Protein AF-A0A7J2S5U0-F1 (afdb_monomer_lite)

Secondary structure (DSSP, 8-state):
---HHHHHHHHGGG--TT-TTTEEEEE--SS----TTS-EEEEEESSSEEEEEEEEETTTTEEEEEEE-GGGSB----SHHHHHHHHHHHHHHT--SPPBGGGTSSHHHHHHHHHHHHTSTT----HHHHHHHT-S-HHHHHHHHTTT-HHHHHHHHHHHHHHHHHHHHHHHHHT-TT-EEEESHHHHH-HHHHTSHHHHHHHH--TTTHHHHTTS-EEEE--TTHHHHHHHHHHHHHHHHHHHTT-

Foldseek 3Di:
DDDLVQLLQLLLQVADPPDVLFKDWLAAFPDPPPCLFFKAKEWEEELFIFIWIWGQDPVVRGTGTDGDPQQQDAQDDDDPLVVQLQVQLCVVPVPPDGDGLRCLRYQVNLVSQLVSLCPDPPDDDDPLNVVLVPDPRSSVSLLVCCVPDPSSVVSLLVSLLSVLLSQLVVCVVNVNLSAYEYEYDVCLSCVVSCSDPSSLCSNLPDDVCSVSSSRHIYIYGNHPCSSVSSVVVVVVVVVVCVVPVVD

pLDDT: mean 90.39, std 9.61, range [39.5, 97.75]

Structure (mmCIF, N/CA/C/O backbone):
data_AF-A0A7J2S5U0-F1
#
_entry.id   AF-A0A7J2S5U0-F1
#
loop_
_atom_site.group_PDB
_atom_site.id
_atom_site.type_symbol
_atom_site.label_atom_id
_atom_site.label_alt_id
_atom_site.label_comp_id
_atom_site.label_asym_id
_atom_site.label_entity_id
_atom_site.label_seq_id
_atom_site.pdbx_PDB_ins_code
_atom_site.Cartn_x
_atom_site.Cartn_y
_atom_site.Cartn_z
_atom_site.occupancy
_atom_site.B_iso_or_equiv
_atom_site.auth_seq_id
_atom_site.auth_comp_id
_atom_site.auth_asym_id
_atom_site.auth_atom_id
_atom_site.pdbx_PDB_model_num
ATOM 1 N N . ILE A 1 1 ? -0.150 -13.914 21.412 1.00 85.12 1 ILE A N 1
ATOM 2 C CA . ILE A 1 1 ? 0.213 -13.886 19.983 1.00 85.12 1 ILE A CA 1
ATOM 3 C C . ILE A 1 1 ? -0.986 -13.334 19.236 1.00 85.12 1 ILE A C 1
ATOM 5 O O . ILE A 1 1 ? -2.094 -13.794 19.497 1.00 85.12 1 ILE A O 1
ATOM 9 N N . ILE A 1 2 ? -0.765 -12.298 18.435 1.00 90.19 2 ILE A N 1
ATOM 10 C CA . ILE A 1 2 ? -1.750 -11.676 17.545 1.00 90.19 2 ILE A CA 1
ATOM 11 C C . ILE A 1 2 ? -1.075 -11.469 16.190 1.00 90.19 2 ILE A C 1
ATOM 13 O O . ILE A 1 2 ? 0.155 -11.438 16.128 1.00 90.19 2 ILE A O 1
ATOM 17 N N . ASN A 1 3 ? -1.870 -11.329 15.135 1.00 90.69 3 ASN A N 1
ATOM 18 C CA . ASN A 1 3 ? -1.367 -10.946 13.821 1.00 90.69 3 ASN A CA 1
ATOM 19 C C . ASN A 1 3 ? -0.777 -9.514 13.863 1.00 90.69 3 ASN A C 1
ATOM 21 O O . ASN A 1 3 ? -1.218 -8.666 14.643 1.00 90.69 3 ASN A O 1
ATOM 25 N N . ASP A 1 4 ? 0.228 -9.243 13.035 1.00 90.06 4 ASP A N 1
ATOM 26 C CA . ASP A 1 4 ? 0.937 -7.963 12.964 1.00 90.06 4 ASP A CA 1
ATOM 27 C C . ASP A 1 4 ? 0.031 -6.803 12.510 1.00 90.06 4 ASP A C 1
ATOM 29 O O . ASP A 1 4 ? 0.037 -5.741 13.131 1.00 90.06 4 ASP A O 1
ATOM 33 N N . PHE A 1 5 ? -0.828 -7.008 11.512 1.00 91.62 5 PHE A N 1
ATOM 34 C CA . PHE A 1 5 ? -1.822 -6.021 11.072 1.00 91.62 5 PHE A CA 1
ATOM 35 C C . PHE A 1 5 ? -2.996 -5.872 12.034 1.00 91.62 5 PHE A C 1
ATOM 37 O O . PHE A 1 5 ? -3.605 -4.801 12.113 1.00 91.62 5 PHE A O 1
ATOM 44 N N . GLN A 1 6 ? -3.285 -6.898 12.830 1.00 93.56 6 GLN A N 1
ATOM 45 C CA . GLN A 1 6 ? -4.164 -6.745 13.984 1.00 93.56 6 GLN A CA 1
ATOM 46 C C . GLN A 1 6 ? -3.522 -5.821 15.031 1.00 93.56 6 GLN A C 1
ATOM 48 O O . GLN A 1 6 ? -4.195 -4.935 15.557 1.00 93.56 6 GLN A O 1
ATOM 53 N N . ALA A 1 7 ? -2.219 -5.970 15.289 1.00 94.88 7 ALA A N 1
ATOM 54 C CA . ALA A 1 7 ? -1.480 -5.080 16.178 1.00 94.88 7 ALA A CA 1
ATOM 55 C C . ALA A 1 7 ? -1.461 -3.640 15.643 1.00 94.88 7 ALA A C 1
ATOM 57 O O . ALA A 1 7 ? -1.839 -2.721 16.363 1.00 94.88 7 ALA A O 1
ATOM 58 N N . VAL A 1 8 ? -1.124 -3.429 14.366 1.00 95.12 8 VAL A N 1
ATOM 59 C CA . VAL A 1 8 ? -1.204 -2.098 13.734 1.00 95.12 8 VAL A CA 1
ATOM 60 C C . VAL A 1 8 ? -2.616 -1.525 13.861 1.00 95.12 8 VAL A C 1
ATOM 62 O O . VAL A 1 8 ? -2.771 -0.377 14.265 1.00 95.12 8 VAL A O 1
ATOM 65 N N . GLY A 1 9 ? -3.645 -2.330 13.585 1.00 95.69 9 GLY A N 1
ATOM 66 C CA . GLY A 1 9 ? -5.044 -1.920 13.664 1.00 95.69 9 GLY A CA 1
ATOM 67 C C . GLY A 1 9 ? -5.473 -1.429 15.046 1.00 95.69 9 GLY A C 1
ATOM 68 O O . GLY A 1 9 ? -6.125 -0.391 15.150 1.00 95.69 9 GLY A O 1
ATOM 69 N N . PHE A 1 10 ? -5.056 -2.112 16.117 1.00 97.25 10 PHE A N 1
ATOM 70 C CA . PHE A 1 10 ? -5.240 -1.599 17.478 1.00 97.25 10 PHE A CA 1
ATOM 71 C C . PHE A 1 10 ? -4.459 -0.300 17.710 1.00 97.25 10 PHE A C 1
ATOM 73 O O . PHE A 1 10 ? -4.988 0.620 18.336 1.00 97.25 10 PHE A O 1
ATOM 80 N N . GLY A 1 11 ? -3.238 -0.210 17.179 1.00 96.81 11 GLY A N 1
ATOM 81 C CA . GLY A 1 11 ? -2.359 0.952 17.289 1.00 96.81 11 GLY A CA 1
ATOM 82 C C . GLY A 1 11 ? -2.934 2.238 16.697 1.00 96.81 11 GLY A C 1
ATOM 83 O O . GLY A 1 11 ? -2.694 3.311 17.244 1.00 96.81 11 GLY A O 1
ATOM 84 N N . ILE A 1 12 ? -3.762 2.138 15.648 1.00 95.81 12 ILE A N 1
ATOM 85 C CA . ILE A 1 12 ? -4.432 3.290 15.014 1.00 95.81 12 ILE A CA 1
ATOM 86 C C . ILE A 1 12 ? -5.256 4.119 16.015 1.00 95.81 12 ILE A C 1
ATOM 88 O O . ILE A 1 12 ? -5.436 5.316 15.810 1.00 95.81 12 ILE A O 1
ATOM 92 N N . ASN A 1 13 ? -5.732 3.525 17.116 1.00 95.38 13 ASN A N 1
ATOM 93 C CA . ASN A 1 13 ? -6.457 4.258 18.162 1.00 95.38 13 ASN A CA 1
ATOM 94 C C . ASN A 1 13 ? -5.611 5.325 18.878 1.00 95.38 13 ASN A C 1
ATOM 96 O O . ASN A 1 13 ? -6.187 6.217 19.494 1.00 95.38 13 ASN A O 1
ATOM 100 N N . PHE A 1 14 ? -4.282 5.228 18.818 1.00 95.88 14 PHE A N 1
ATOM 101 C CA . PHE A 1 14 ? -3.354 6.109 19.534 1.00 95.88 14 PHE A CA 1
ATOM 102 C C . PHE A 1 14 ? -2.689 7.159 18.643 1.00 95.88 14 PHE A C 1
ATOM 104 O O . PHE A 1 14 ? -1.899 7.952 19.141 1.00 95.88 14 PHE A O 1
ATOM 111 N N . LEU A 1 15 ? -2.977 7.154 17.340 1.00 95.00 15 LEU A N 1
ATOM 112 C CA . LEU A 1 15 ? -2.384 8.098 16.399 1.00 95.00 15 LEU A CA 1
ATOM 113 C C . LEU A 1 15 ? -3.133 9.432 16.433 1.00 95.00 15 LEU A C 1
ATOM 115 O O . LEU A 1 15 ? -4.358 9.459 16.274 1.00 95.00 15 LEU A O 1
ATOM 119 N N . ASP A 1 16 ? -2.401 10.538 16.564 1.00 93.50 16 ASP A N 1
ATOM 120 C CA . ASP A 1 16 ? -2.956 11.863 16.306 1.00 93.50 16 ASP A CA 1
ATOM 121 C C . ASP A 1 16 ? -2.936 12.144 14.800 1.00 93.50 16 ASP A C 1
ATOM 123 O O . ASP A 1 16 ? -1.884 12.250 14.172 1.00 93.50 16 ASP A O 1
ATOM 127 N N . LEU A 1 17 ? -4.123 12.291 14.204 1.00 91.12 17 LEU A N 1
ATOM 128 C CA . LEU A 1 17 ? -4.258 12.516 12.765 1.00 91.12 17 LEU A CA 1
ATOM 129 C C . LEU A 1 17 ? -3.731 13.883 12.295 1.00 91.12 17 LEU A C 1
ATOM 131 O O . LEU A 1 17 ? -3.613 14.097 11.089 1.00 91.12 17 LEU A O 1
ATOM 135 N N . ASN A 1 18 ? -3.424 14.794 13.223 1.00 90.31 18 ASN A N 1
ATOM 136 C CA . ASN A 1 18 ? -2.812 16.092 12.937 1.00 90.31 18 ASN A CA 1
ATOM 137 C C . ASN A 1 18 ? -1.292 16.094 13.160 1.00 90.31 18 ASN A C 1
ATOM 139 O O . ASN A 1 18 ? -0.634 17.093 12.866 1.00 90.31 18 ASN A O 1
ATOM 143 N N . ASN A 1 19 ? -0.727 15.001 13.678 1.00 93.69 19 ASN A N 1
ATOM 144 C CA . ASN A 1 19 ? 0.692 14.894 13.978 1.00 93.69 19 ASN A CA 1
ATOM 145 C C . ASN A 1 19 ? 1.431 14.170 12.836 1.00 93.69 19 ASN A C 1
ATOM 147 O O . ASN A 1 19 ? 1.209 12.976 12.631 1.00 93.69 19 ASN A O 1
ATOM 151 N N . PRO A 1 20 ? 2.371 14.825 12.126 1.00 91.38 20 PRO A N 1
ATOM 152 C CA . PRO A 1 20 ? 3.123 14.205 11.031 1.00 91.38 20 PRO A CA 1
ATOM 153 C C . PRO A 1 20 ? 4.028 13.043 11.471 1.00 91.38 20 PRO A C 1
ATOM 155 O O . PRO A 1 20 ? 4.427 12.219 10.640 1.00 91.38 20 PRO A O 1
ATOM 158 N N . ASN A 1 21 ? 4.350 12.953 12.767 1.00 92.81 21 ASN A N 1
ATOM 159 C CA . ASN A 1 21 ? 5.067 11.810 13.338 1.00 92.81 21 ASN A CA 1
ATOM 160 C C . ASN A 1 21 ? 4.167 10.582 13.535 1.00 92.81 21 ASN A C 1
ATOM 162 O O . ASN A 1 21 ? 4.687 9.478 13.690 1.00 92.81 21 ASN A O 1
ATOM 166 N N . ASP A 1 22 ? 2.846 10.773 13.497 1.00 93.62 22 ASP A N 1
ATOM 167 C CA . ASP A 1 22 ? 1.857 9.704 13.556 1.00 93.62 22 ASP A CA 1
ATOM 168 C C . ASP A 1 22 ? 1.308 9.339 12.183 1.00 93.62 22 ASP A C 1
ATOM 170 O O . ASP A 1 22 ? 1.310 8.156 11.815 1.00 93.62 22 ASP A O 1
ATOM 174 N N . VAL A 1 23 ? 0.875 10.340 11.408 1.00 93.25 23 VAL A N 1
ATOM 175 C CA . VAL A 1 23 ? 0.363 10.140 10.051 1.00 93.25 23 VAL A CA 1
ATOM 176 C C . VAL A 1 23 ? 0.699 11.285 9.097 1.00 93.25 23 VAL A C 1
ATOM 178 O O . VAL A 1 23 ? 0.784 12.445 9.483 1.00 93.25 23 VAL A O 1
ATOM 181 N N . ILE A 1 24 ? 0.781 10.975 7.806 1.00 92.38 24 ILE A N 1
ATOM 182 C CA . ILE A 1 24 ? 0.736 11.961 6.719 1.00 92.38 24 ILE A CA 1
ATOM 183 C C . ILE A 1 24 ? -0.588 11.803 5.980 1.00 92.38 24 ILE A C 1
ATOM 185 O O . ILE A 1 24 ? -0.924 10.709 5.531 1.00 92.38 24 ILE A O 1
ATOM 189 N N . VAL A 1 25 ? -1.329 12.897 5.824 1.00 91.81 25 VAL A N 1
ATOM 190 C CA . VAL A 1 25 ? -2.560 12.920 5.026 1.00 91.81 25 VAL A CA 1
ATOM 191 C C . VAL A 1 25 ? -2.187 13.071 3.554 1.00 91.81 25 VAL A C 1
ATOM 193 O O . VAL A 1 25 ? -1.599 14.080 3.177 1.00 91.81 25 VAL A O 1
ATOM 196 N N . ILE A 1 26 ? -2.534 12.084 2.727 1.00 89.88 26 ILE A N 1
ATOM 197 C CA . ILE A 1 26 ? -2.273 12.121 1.274 1.00 89.88 26 ILE A CA 1
ATOM 198 C C . ILE A 1 26 ? -3.531 12.367 0.447 1.00 89.88 26 ILE A C 1
ATOM 200 O O . ILE A 1 26 ? -3.455 12.808 -0.693 1.00 89.88 26 ILE A O 1
ATOM 204 N N . HIS A 1 27 ? -4.697 12.124 1.038 1.00 86.94 27 HIS A N 1
ATOM 205 C CA . HIS A 1 27 ? -5.982 12.456 0.451 1.00 86.94 27 HIS A CA 1
ATOM 206 C C . HIS A 1 27 ? -6.906 12.942 1.562 1.00 86.94 27 HIS A C 1
ATOM 208 O O . HIS A 1 27 ? -7.206 12.194 2.497 1.00 86.94 27 HIS A O 1
ATOM 214 N N . SER A 1 28 ? -7.328 14.203 1.496 1.00 81.50 28 SER A N 1
ATOM 215 C CA . SER A 1 28 ? -8.270 14.779 2.449 1.00 81.50 28 SER A CA 1
ATOM 216 C C . SER A 1 28 ? -9.690 14.690 1.895 1.00 81.50 28 SER A C 1
ATOM 218 O O . SER A 1 28 ? -9.966 15.018 0.745 1.00 81.50 28 SER A O 1
ATOM 220 N N . SER A 1 29 ? -10.635 14.262 2.731 1.00 69.69 29 SER A N 1
ATOM 221 C CA . SER A 1 29 ? -12.045 14.423 2.389 1.00 69.69 29 SER A CA 1
ATOM 222 C C . SER A 1 29 ? -12.413 15.902 2.506 1.00 69.69 29 SER A C 1
ATOM 224 O O . SER A 1 29 ? -12.407 16.450 3.608 1.00 69.69 29 SER A O 1
ATOM 226 N N . ASN A 1 30 ? -12.832 16.525 1.401 1.00 56.12 30 ASN A N 1
ATOM 227 C CA . ASN A 1 30 ? -13.381 17.894 1.384 1.00 56.12 30 ASN A CA 1
ATOM 228 C C . ASN A 1 30 ? -14.634 18.065 2.262 1.00 56.12 30 ASN A C 1
ATOM 230 O O . ASN A 1 30 ? -15.083 19.180 2.518 1.00 56.12 30 ASN A O 1
ATOM 234 N N . LYS A 1 31 ? -15.226 16.961 2.730 1.00 53.66 31 LYS A N 1
ATOM 235 C CA . LYS A 1 31 ? -16.285 16.970 3.734 1.00 53.66 31 LYS A CA 1
ATOM 236 C C . LYS A 1 31 ? -15.686 16.468 5.037 1.00 53.66 31 LYS A C 1
ATOM 238 O O . LYS A 1 31 ? -15.358 15.285 5.144 1.00 53.66 31 LYS A O 1
ATOM 243 N N . THR A 1 32 ? -15.584 17.352 6.026 1.00 44.47 32 THR A N 1
ATOM 244 C CA . THR A 1 32 ? -15.348 17.020 7.435 1.00 44.47 32 THR A CA 1
ATOM 245 C C . THR A 1 32 ? -16.450 16.073 7.903 1.00 44.47 32 THR A C 1
ATOM 247 O O . THR A 1 32 ? -17.475 16.467 8.459 1.00 44.47 32 THR A O 1
ATOM 250 N N . SER A 1 33 ? -16.272 14.782 7.635 1.00 47.00 33 SER A N 1
ATOM 251 C CA . SER A 1 33 ? -17.084 13.732 8.218 1.00 47.00 33 SER A CA 1
ATOM 252 C C . SER A 1 33 ? -16.784 13.742 9.713 1.00 47.00 33 SER A C 1
ATOM 254 O O . SER A 1 33 ? -15.886 13.054 10.185 1.00 47.00 33 SER A O 1
ATOM 256 N N . LYS A 1 34 ? -17.585 14.493 10.474 1.00 50.88 34 LYS A N 1
ATOM 257 C CA . LYS A 1 34 ? -17.651 14.470 11.947 1.00 50.88 34 LYS A CA 1
ATOM 258 C C . LYS A 1 34 ? -17.999 13.080 12.520 1.00 50.88 34 LYS A C 1
ATOM 260 O O . LYS A 1 34 ? -18.226 12.941 13.717 1.00 50.88 34 LYS A O 1
ATOM 265 N N . LYS A 1 35 ? -18.105 12.040 11.685 1.00 56.59 35 LYS A N 1
ATOM 266 C CA . LYS A 1 35 ? -18.449 10.678 12.091 1.00 56.59 35 LYS A CA 1
ATOM 267 C C . LYS A 1 35 ? -17.174 9.888 12.385 1.00 56.59 35 LYS A C 1
ATOM 269 O O . LYS A 1 35 ? -16.723 9.096 11.562 1.00 56.59 35 LYS A O 1
ATOM 274 N N . ASN A 1 36 ? -16.652 10.057 13.598 1.00 65.94 36 ASN A N 1
ATOM 275 C CA . ASN A 1 36 ? -15.477 9.352 14.140 1.00 65.94 36 ASN A CA 1
ATOM 276 C C . ASN A 1 36 ? -15.654 7.825 14.298 1.00 65.94 36 ASN A C 1
ATOM 278 O O . ASN A 1 36 ? -14.785 7.171 14.862 1.00 65.94 36 ASN A O 1
ATOM 282 N N . TYR A 1 37 ? -16.769 7.257 13.830 1.00 85.88 37 TYR A N 1
ATOM 283 C CA . TYR A 1 37 ? -17.211 5.889 14.128 1.00 85.88 37 TYR A CA 1
ATOM 284 C C . TYR A 1 37 ? -17.410 5.019 12.881 1.00 85.88 37 TYR A C 1
ATOM 286 O O . TYR A 1 37 ? -17.967 3.929 12.976 1.00 85.88 37 TYR A O 1
ATOM 294 N N . GLN A 1 38 ? -17.031 5.514 11.701 1.00 91.75 38 GLN A N 1
ATOM 295 C CA . GLN A 1 38 ? -17.167 4.756 10.457 1.00 91.75 38 GLN A CA 1
ATOM 296 C C . GLN A 1 38 ? -16.012 3.770 10.277 1.00 91.75 38 GLN A C 1
ATOM 298 O O . GLN A 1 38 ? -14.910 4.033 10.758 1.00 91.75 38 GLN A O 1
ATOM 303 N N . THR A 1 39 ? -16.268 2.666 9.568 1.00 95.44 39 THR A N 1
ATOM 304 C CA . THR A 1 39 ? -15.271 1.633 9.261 1.00 95.44 39 THR A CA 1
ATOM 305 C C . THR A 1 39 ? -14.004 2.253 8.688 1.00 95.44 39 THR A C 1
ATOM 307 O O . THR A 1 39 ? -14.070 3.150 7.842 1.00 95.44 39 THR A O 1
ATOM 310 N N . ARG A 1 40 ? -12.852 1.769 9.148 1.00 96.31 40 ARG A N 1
ATOM 311 C CA . ARG A 1 40 ? -11.545 2.115 8.582 1.00 96.31 40 ARG A CA 1
ATOM 312 C C . ARG A 1 40 ? -10.897 0.860 8.024 1.00 96.31 40 ARG A C 1
ATOM 314 O O . ARG A 1 40 ? -11.182 -0.242 8.483 1.00 96.31 40 ARG A O 1
ATOM 321 N N . ALA A 1 41 ? -10.003 1.040 7.070 1.00 96.38 41 ALA A N 1
ATOM 322 C CA . ALA A 1 41 ? -9.185 -0.032 6.529 1.00 96.38 41 ALA A CA 1
ATOM 323 C C . ALA A 1 41 ? -7.719 0.253 6.839 1.00 96.38 41 ALA A C 1
ATOM 325 O O . ALA A 1 41 ? -7.277 1.393 6.728 1.00 96.38 41 ALA A O 1
ATOM 326 N N . VAL A 1 42 ? -6.967 -0.780 7.196 1.00 96.19 42 VAL A N 1
ATOM 327 C CA . VAL A 1 42 ? -5.507 -0.752 7.251 1.00 96.19 42 VAL A CA 1
ATOM 328 C C . VAL A 1 42 ? -4.992 -1.651 6.139 1.00 96.19 42 VAL A C 1
ATOM 330 O O . VAL A 1 42 ? -5.406 -2.803 6.049 1.00 96.19 42 VAL A O 1
ATOM 333 N N . VAL A 1 43 ? -4.099 -1.134 5.304 1.00 94.62 43 VAL A N 1
ATOM 334 C CA . VAL A 1 43 ? -3.386 -1.882 4.262 1.00 94.62 43 VAL A CA 1
ATOM 335 C C . VAL A 1 43 ? -1.903 -1.573 4.385 1.00 94.62 43 VAL A C 1
ATOM 337 O O . VAL A 1 43 ? -1.542 -0.459 4.751 1.00 94.62 43 VAL A O 1
ATOM 340 N N . GLY A 1 44 ? -1.018 -2.525 4.118 1.00 91.31 44 GLY A N 1
ATOM 341 C CA . GLY A 1 44 ? 0.401 -2.218 4.201 1.00 91.31 44 GLY A CA 1
ATOM 342 C C . GLY A 1 44 ? 1.306 -3.252 3.569 1.00 91.31 44 GLY A C 1
ATOM 343 O O . GLY A 1 44 ? 1.108 -4.450 3.740 1.00 91.31 44 GLY A O 1
ATOM 344 N N . ALA A 1 45 ? 2.319 -2.760 2.860 1.00 85.69 45 ALA A N 1
ATOM 345 C CA . ALA A 1 45 ? 3.308 -3.577 2.176 1.00 85.69 45 ALA A CA 1
ATOM 346 C C . ALA A 1 45 ? 4.635 -3.567 2.947 1.00 85.69 45 ALA A C 1
ATOM 348 O O . ALA A 1 45 ? 5.142 -2.511 3.352 1.00 85.69 45 ALA A O 1
ATOM 349 N N . GLY A 1 46 ? 5.201 -4.753 3.126 1.00 78.69 46 GLY A N 1
ATOM 350 C CA . GLY A 1 46 ? 6.487 -5.003 3.761 1.00 78.69 46 GLY A CA 1
ATOM 351 C C . GLY A 1 46 ? 7.148 -6.223 3.127 1.00 78.69 46 GLY A C 1
ATOM 352 O O . GLY A 1 46 ? 7.366 -6.249 1.918 1.00 78.69 46 GLY A O 1
ATOM 353 N N . THR A 1 47 ? 7.464 -7.229 3.942 1.00 73.31 47 THR A N 1
ATOM 354 C CA . THR A 1 47 ? 7.846 -8.562 3.447 1.00 73.31 47 THR A CA 1
ATOM 355 C C . THR A 1 47 ? 6.678 -9.253 2.745 1.00 73.31 47 THR A C 1
ATOM 357 O O . THR A 1 47 ? 6.890 -9.892 1.721 1.00 73.31 47 THR A O 1
ATOM 360 N N . GLY A 1 48 ? 5.462 -9.054 3.260 1.00 81.25 48 GLY A N 1
ATOM 361 C CA . GLY A 1 48 ? 4.202 -9.417 2.618 1.00 81.25 48 GLY A CA 1
ATOM 362 C C . GLY A 1 48 ? 3.233 -8.237 2.538 1.00 81.25 48 GLY A C 1
ATOM 363 O O . GLY A 1 48 ? 3.606 -7.0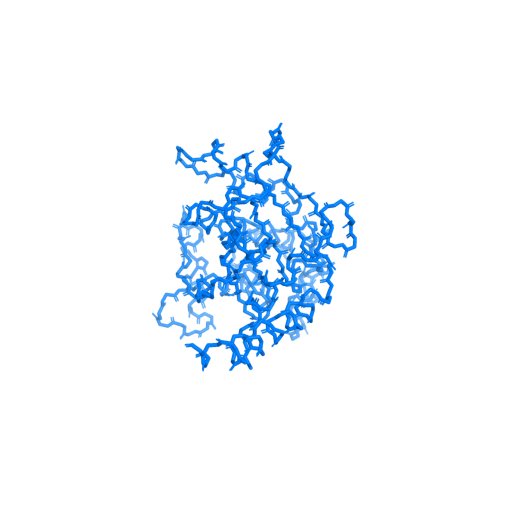90 2.819 1.00 81.25 48 GLY A O 1
ATOM 364 N N . LEU A 1 49 ? 1.984 -8.513 2.169 1.00 88.12 49 LEU A N 1
ATOM 365 C CA . LEU A 1 49 ? 0.904 -7.526 2.153 1.00 88.12 49 LEU A CA 1
ATOM 366 C C . LEU A 1 49 ? -0.122 -7.855 3.237 1.00 88.12 49 LEU A C 1
ATOM 368 O O . LEU A 1 49 ? -0.785 -8.882 3.170 1.00 88.12 49 LEU A O 1
ATOM 372 N N . GLY A 1 50 ? -0.304 -6.966 4.207 1.00 91.12 50 GLY A N 1
ATOM 373 C CA . GLY A 1 50 ? -1.312 -7.152 5.247 1.00 91.12 50 GLY A CA 1
ATOM 374 C C . GLY A 1 50 ? -2.519 -6.240 5.085 1.00 91.12 50 GLY A C 1
ATOM 375 O O . GLY A 1 50 ? -2.426 -5.130 4.546 1.00 91.12 50 GLY A O 1
ATOM 376 N N . LYS A 1 51 ? -3.670 -6.727 5.559 1.00 93.88 51 LYS A N 1
ATOM 377 C CA . LYS A 1 51 ? -4.945 -6.005 5.565 1.00 93.88 51 LYS A CA 1
ATOM 378 C C . LYS A 1 51 ? -5.692 -6.230 6.879 1.00 93.88 51 LYS A C 1
ATOM 380 O O . LYS A 1 51 ? -5.708 -7.334 7.418 1.00 93.88 51 LYS A O 1
ATOM 385 N N . SER A 1 52 ? -6.339 -5.190 7.392 1.00 95.25 52 SER A N 1
ATOM 386 C CA . SER A 1 52 ? -7.177 -5.266 8.594 1.00 95.25 52 SER A CA 1
ATOM 387 C C . SER A 1 52 ? -8.340 -4.286 8.496 1.00 95.25 52 SER A C 1
ATOM 389 O O . SER A 1 52 ? -8.177 -3.160 8.023 1.00 95.25 52 SER A O 1
ATOM 391 N N . ILE A 1 53 ? -9.523 -4.715 8.932 1.00 96.69 53 ILE A N 1
ATOM 392 C CA . ILE A 1 53 ? -10.729 -3.879 8.958 1.00 96.69 53 ILE A CA 1
ATOM 393 C C . ILE A 1 53 ? -10.906 -3.376 10.381 1.00 96.69 53 ILE A C 1
ATOM 395 O O . ILE A 1 53 ? -10.877 -4.164 11.317 1.00 96.69 53 ILE A O 1
ATOM 399 N N . LEU A 1 54 ? -11.126 -2.082 10.571 1.00 96.50 54 LEU A N 1
ATOM 400 C CA . LEU A 1 54 ? -11.346 -1.507 11.890 1.00 96.50 54 LEU A CA 1
ATOM 401 C C . LEU A 1 54 ? -12.811 -1.123 12.055 1.00 96.50 54 LEU A C 1
ATOM 403 O O . LEU A 1 54 ? -13.313 -0.226 11.372 1.00 96.50 54 LEU A O 1
ATOM 407 N N . VAL A 1 55 ? -13.475 -1.769 13.009 1.00 96.19 55 VAL A N 1
ATOM 408 C CA . VAL A 1 55 ? -14.875 -1.505 13.349 1.00 96.19 55 VAL A CA 1
ATOM 409 C C . VAL A 1 55 ? -14.930 -0.751 14.669 1.00 96.19 55 VAL A C 1
ATOM 411 O O . VAL A 1 55 ? -14.295 -1.143 15.647 1.00 96.19 55 VAL A O 1
ATOM 414 N N . TYR A 1 56 ? -15.684 0.346 14.716 1.00 95.44 56 TYR A N 1
ATOM 415 C CA . TYR A 1 56 ? -15.811 1.125 15.943 1.00 95.44 56 TYR A CA 1
ATOM 416 C C . TYR A 1 56 ? -16.717 0.422 16.959 1.00 95.44 56 TYR A C 1
ATOM 418 O O . TYR A 1 56 ? -17.909 0.222 16.720 1.00 95.44 56 TYR A O 1
ATOM 426 N N . ASN A 1 57 ? -16.169 0.098 18.127 1.00 94.12 57 ASN A N 1
ATOM 427 C CA . ASN A 1 57 ? -16.922 -0.414 19.260 1.00 94.12 57 ASN A CA 1
ATOM 428 C C . ASN A 1 57 ? -17.354 0.753 20.162 1.00 94.12 57 ASN A C 1
ATOM 430 O O . ASN A 1 57 ? -16.527 1.393 20.811 1.00 94.12 57 ASN A O 1
ATOM 434 N N . LYS A 1 58 ? -18.666 1.009 20.234 1.00 91.88 58 LYS A N 1
ATOM 435 C CA . LYS A 1 58 ? -19.230 2.116 21.028 1.00 91.88 58 LYS A CA 1
ATOM 436 C C . LYS A 1 58 ? -19.029 1.960 22.537 1.00 91.88 58 LYS A C 1
ATOM 438 O O . LYS A 1 58 ? -18.850 2.969 23.209 1.00 91.88 58 LYS A O 1
ATOM 443 N N . ALA A 1 59 ? -19.065 0.734 23.061 1.00 90.75 59 ALA A N 1
ATOM 444 C CA . ALA A 1 59 ? -18.913 0.478 24.493 1.00 90.75 59 ALA A CA 1
ATOM 445 C C . ALA A 1 59 ? -17.470 0.732 24.944 1.00 90.75 59 ALA A C 1
ATOM 447 O O . ALA A 1 59 ? -17.234 1.417 25.934 1.00 90.75 59 ALA A O 1
ATOM 448 N N . LEU A 1 60 ? -16.508 0.242 24.160 1.00 90.69 60 LEU A N 1
ATOM 449 C CA . LEU A 1 60 ? -15.081 0.436 24.422 1.00 90.69 60 LEU A CA 1
ATOM 450 C C . LEU A 1 60 ? -14.574 1.811 23.974 1.00 90.69 60 LEU A C 1
ATOM 452 O O . LEU A 1 60 ? -13.488 2.216 24.369 1.00 90.69 60 LEU A O 1
ATOM 456 N N . LYS A 1 61 ? -15.349 2.520 23.145 1.00 92.44 61 LYS A N 1
ATOM 457 C CA . LYS A 1 61 ? -14.971 3.767 22.464 1.00 92.44 61 LYS A CA 1
ATOM 458 C C . LYS A 1 61 ? -13.683 3.648 21.639 1.00 92.44 61 LYS A C 1
ATOM 460 O O . LYS A 1 61 ? -12.973 4.634 21.454 1.00 92.44 61 LYS A O 1
ATOM 465 N N . LEU A 1 62 ? -13.415 2.456 21.114 1.00 93.94 62 LEU A N 1
ATOM 466 C CA . LEU A 1 62 ? -12.202 2.109 20.378 1.00 93.94 62 LEU A CA 1
ATOM 467 C C . LEU A 1 62 ? -12.554 1.422 19.063 1.00 93.94 62 LEU A C 1
ATOM 469 O O . LEU A 1 62 ? -13.561 0.724 18.951 1.00 93.94 62 LEU A O 1
ATOM 473 N N . PHE A 1 63 ? -11.679 1.570 18.081 1.00 95.81 63 PHE A N 1
ATOM 474 C CA . PHE A 1 63 ? -11.655 0.726 16.901 1.00 95.81 63 PHE A CA 1
ATOM 475 C C . PHE A 1 63 ? -11.074 -0.645 17.242 1.00 95.81 63 PHE A C 1
ATOM 477 O O . PHE A 1 63 ? -9.964 -0.744 17.767 1.00 95.81 63 PHE A O 1
ATOM 484 N N . ILE A 1 64 ? -11.823 -1.694 16.915 1.00 96.31 64 ILE A N 1
ATOM 485 C CA . ILE A 1 64 ? -11.415 -3.085 17.081 1.00 96.31 64 ILE A CA 1
ATOM 486 C C . ILE A 1 64 ? -11.059 -3.651 15.701 1.00 96.31 64 ILE A C 1
ATOM 488 O O . ILE A 1 64 ? -11.889 -3.579 14.789 1.00 96.31 64 ILE A O 1
ATOM 492 N N . PRO A 1 65 ? -9.842 -4.191 15.522 1.00 96.38 65 PRO A N 1
ATOM 493 C CA . PRO A 1 65 ? -9.428 -4.810 14.278 1.00 96.38 65 PRO A CA 1
ATOM 494 C C . PRO A 1 65 ? -10.072 -6.183 14.087 1.00 96.38 65 PRO A C 1
ATOM 496 O O . PRO A 1 65 ? -10.051 -7.035 14.979 1.00 96.38 65 PRO A O 1
ATOM 499 N N . VAL A 1 66 ? -10.572 -6.408 12.880 1.00 94.12 66 VAL A N 1
ATOM 500 C CA . VAL A 1 66 ? -10.939 -7.707 12.328 1.00 94.12 66 VAL A CA 1
ATOM 501 C C . VAL A 1 66 ? -9.775 -8.154 11.451 1.00 94.12 66 VAL A C 1
ATOM 503 O O . VAL A 1 66 ? -9.391 -7.453 10.511 1.00 94.12 66 VAL A O 1
ATOM 506 N N . HIS A 1 67 ? -9.187 -9.299 11.797 1.00 84.62 67 HIS A N 1
ATOM 507 C CA . HIS A 1 67 ? -8.082 -9.879 11.042 1.00 84.62 67 HIS A CA 1
ATOM 508 C C . HIS A 1 67 ? -8.552 -10.283 9.643 1.00 84.62 67 HIS A C 1
ATOM 510 O O . HIS A 1 67 ? -9.692 -10.713 9.461 1.00 84.62 67 HIS A O 1
ATOM 516 N N . SER A 1 68 ? -7.673 -10.143 8.654 1.00 86.62 68 SER A N 1
ATOM 517 C CA . SER A 1 68 ? -7.943 -10.606 7.299 1.00 86.62 68 SER A CA 1
ATOM 518 C C . SER A 1 68 ? -6.658 -11.081 6.638 1.00 86.62 68 SER A C 1
ATOM 520 O O . SER A 1 68 ? -5.618 -10.450 6.793 1.00 86.62 68 SER A O 1
ATOM 522 N N . GLU A 1 69 ? -6.769 -12.130 5.832 1.00 86.38 69 GLU A N 1
ATOM 523 C CA . GLU A 1 69 ? -5.707 -12.593 4.931 1.00 86.38 69 GLU A CA 1
ATOM 524 C C . GLU A 1 69 ? -5.868 -11.981 3.530 1.00 86.38 69 GLU A C 1
ATOM 526 O O . GLU A 1 69 ? -5.433 -12.529 2.521 1.00 86.38 69 GLU A O 1
ATOM 531 N N . GLY A 1 70 ? -6.527 -10.818 3.441 1.00 84.69 70 GLY A N 1
ATOM 532 C CA . GLY A 1 70 ? -6.900 -10.204 2.165 1.00 84.69 70 GLY A CA 1
ATOM 533 C C . GLY A 1 70 ? -5.712 -9.744 1.311 1.00 84.69 70 GLY A C 1
ATOM 534 O O . GLY A 1 70 ? -5.903 -9.313 0.172 1.00 84.69 70 GLY A O 1
ATOM 535 N N . GLY A 1 71 ? -4.488 -9.778 1.844 1.00 83.75 71 GLY A N 1
ATOM 536 C CA . GLY A 1 71 ? -3.269 -9.573 1.063 1.00 83.75 71 GLY A CA 1
ATOM 537 C C . GLY A 1 71 ? -2.948 -10.727 0.111 1.00 83.75 71 GLY A C 1
ATOM 538 O O . GLY A 1 71 ? -2.331 -10.498 -0.926 1.00 83.75 71 GLY A O 1
ATOM 539 N N . HIS A 1 72 ? -3.449 -11.927 0.413 1.00 87.31 72 HIS A N 1
ATOM 540 C CA . HIS A 1 72 ? -3.330 -13.120 -0.424 1.00 87.31 72 HIS A CA 1
ATOM 541 C C . HIS A 1 72 ? -4.439 -13.234 -1.478 1.00 87.31 72 HIS A C 1
ATOM 543 O O . HIS A 1 72 ? -4.485 -14.215 -2.211 1.00 87.31 72 HIS A O 1
ATOM 549 N N . CYS A 1 73 ? -5.334 -12.247 -1.577 1.00 90.31 73 CYS A N 1
ATOM 550 C CA . CYS A 1 73 ? -6.295 -12.199 -2.671 1.00 90.31 73 CYS A CA 1
ATOM 551 C C . CYS A 1 73 ? -5.586 -12.012 -4.020 1.00 90.31 73 CYS A C 1
ATOM 553 O O . CYS A 1 73 ? -4.577 -11.300 -4.119 1.00 90.31 73 CYS A O 1
ATOM 555 N N . ASP A 1 74 ? -6.170 -12.618 -5.052 1.00 92.75 74 ASP A N 1
ATOM 556 C CA . ASP A 1 74 ? -5.714 -12.512 -6.434 1.00 92.75 74 ASP A CA 1
ATOM 557 C C . ASP A 1 74 ? -5.574 -11.048 -6.872 1.00 92.75 74 ASP A C 1
ATOM 559 O O . ASP A 1 74 ? -6.377 -10.183 -6.508 1.00 92.75 74 ASP A O 1
ATOM 563 N N . LEU A 1 75 ? -4.548 -10.779 -7.679 1.00 92.75 75 LEU A N 1
ATOM 564 C CA . LEU A 1 75 ? -4.321 -9.488 -8.311 1.00 92.75 75 LEU A CA 1
ATOM 565 C C . LEU A 1 75 ? -5.279 -9.314 -9.507 1.00 92.75 75 LEU A C 1
ATOM 567 O O . LEU A 1 75 ? -5.141 -10.030 -10.501 1.00 92.75 75 LEU A O 1
ATOM 571 N N . PRO A 1 76 ? -6.212 -8.343 -9.488 1.00 91.81 76 PRO A N 1
ATOM 572 C CA . PRO A 1 76 ? -7.105 -8.109 -10.616 1.00 91.81 76 PRO A CA 1
ATOM 573 C C . PRO A 1 76 ? -6.356 -7.470 -11.790 1.00 91.81 76 PRO A C 1
ATOM 575 O O . PRO A 1 76 ? -5.795 -6.378 -11.661 1.00 91.81 76 PRO A O 1
ATOM 578 N N . VAL A 1 77 ? -6.399 -8.132 -12.946 1.00 91.56 77 VAL A N 1
ATOM 579 C CA . VAL A 1 77 ? -5.772 -7.678 -14.196 1.00 91.56 77 VAL A CA 1
ATOM 580 C C . VAL A 1 77 ? -6.717 -6.758 -14.954 1.00 91.56 77 VAL A C 1
ATOM 582 O O . VAL A 1 77 ? -7.888 -7.086 -15.133 1.00 91.56 77 VAL A O 1
ATOM 585 N N . THR A 1 78 ? -6.220 -5.614 -15.421 1.00 91.81 78 THR A N 1
ATOM 586 C CA . THR A 1 78 ? -7.057 -4.601 -16.090 1.00 91.81 78 THR A CA 1
ATOM 587 C C . THR A 1 78 ? -6.603 -4.231 -17.497 1.00 91.81 78 THR A C 1
ATOM 589 O O . THR A 1 78 ? -7.309 -3.508 -18.196 1.00 91.81 78 THR A O 1
ATOM 592 N N . SER A 1 79 ? -5.450 -4.733 -17.946 1.00 94.81 79 SER A N 1
ATOM 593 C CA . SER A 1 79 ? -4.930 -4.475 -19.290 1.00 94.81 79 SER A CA 1
ATOM 594 C C . SER A 1 79 ? -4.110 -5.646 -19.832 1.00 94.81 79 SER A C 1
ATOM 596 O O . SER A 1 79 ? -3.630 -6.495 -19.080 1.00 94.81 79 SER A O 1
ATOM 598 N N . SER A 1 80 ? -3.898 -5.666 -21.149 1.00 96.44 80 SER A N 1
ATOM 599 C CA . SER A 1 80 ? -2.996 -6.622 -21.806 1.00 96.44 80 SER A CA 1
ATOM 600 C C . SER A 1 80 ? -1.544 -6.479 -21.335 1.00 96.44 80 SER A C 1
ATOM 602 O O . SER A 1 80 ? -0.824 -7.472 -21.244 1.00 96.44 80 SER A O 1
ATOM 604 N N . PHE A 1 81 ? -1.117 -5.261 -20.986 1.00 95.94 81 PHE A N 1
ATOM 605 C CA . PHE A 1 81 ? 0.201 -5.012 -20.405 1.00 95.94 81 PHE A CA 1
ATOM 606 C C . PHE A 1 81 ? 0.367 -5.734 -19.062 1.00 95.94 81 PHE A C 1
ATOM 608 O O . PHE A 1 81 ? 1.383 -6.388 -18.834 1.00 95.94 81 PHE A O 1
ATOM 615 N N . GLU A 1 82 ? -0.640 -5.645 -18.193 1.00 95.81 82 GLU A N 1
ATOM 616 C CA . GLU A 1 82 ? -0.635 -6.293 -16.878 1.00 95.81 82 GLU A CA 1
ATOM 617 C C . GLU A 1 82 ? -0.749 -7.808 -16.976 1.00 95.81 82 GLU A C 1
ATOM 619 O O . GLU A 1 82 ? -0.102 -8.513 -16.207 1.00 95.81 82 GLU A O 1
ATOM 624 N N . LEU A 1 83 ? -1.522 -8.307 -17.944 1.00 96.50 83 LEU A N 1
ATOM 625 C CA . LEU A 1 83 ? -1.595 -9.737 -18.219 1.00 96.50 83 LEU A CA 1
ATOM 626 C C . LEU A 1 83 ? -0.206 -10.287 -18.568 1.00 96.50 83 LEU A C 1
ATOM 628 O O . LEU A 1 83 ? 0.244 -11.257 -17.967 1.00 96.50 83 LEU A O 1
ATOM 632 N N . ALA A 1 84 ? 0.515 -9.599 -19.457 1.00 97.06 84 ALA A N 1
ATOM 633 C CA . ALA A 1 84 ? 1.881 -9.970 -19.809 1.00 97.06 84 ALA A CA 1
ATOM 634 C C . ALA A 1 84 ? 2.849 -9.881 -18.612 1.00 97.06 84 ALA A C 1
ATOM 636 O O . ALA A 1 84 ? 3.728 -10.732 -18.483 1.00 97.06 84 ALA A O 1
ATOM 637 N N . LEU A 1 85 ? 2.687 -8.889 -17.726 1.00 96.75 85 LEU A N 1
ATOM 638 C CA . LEU A 1 85 ? 3.492 -8.776 -16.502 1.00 96.75 85 LEU A CA 1
ATOM 639 C C . LEU A 1 85 ? 3.253 -9.969 -15.572 1.00 96.75 85 LEU A C 1
ATOM 641 O O . LEU A 1 85 ? 4.196 -10.521 -15.011 1.00 96.75 85 LEU A O 1
ATOM 645 N N . ILE A 1 86 ? 2.000 -10.381 -15.409 1.00 96.00 86 ILE A N 1
ATOM 646 C CA . ILE A 1 86 ? 1.635 -11.519 -14.563 1.00 96.00 86 ILE A CA 1
ATOM 647 C C . ILE A 1 86 ? 2.178 -12.821 -15.143 1.00 96.00 86 ILE A C 1
ATOM 649 O O . ILE A 1 86 ? 2.779 -13.598 -14.404 1.00 96.00 86 ILE A O 1
ATOM 653 N N . ASP A 1 87 ? 2.056 -13.034 -16.453 1.00 96.44 87 ASP A N 1
ATOM 654 C CA . ASP A 1 87 ? 2.642 -14.203 -17.117 1.00 96.44 87 ASP A CA 1
ATOM 655 C C . ASP A 1 87 ? 4.165 -14.243 -16.954 1.00 96.44 87 ASP A C 1
ATOM 657 O O . ASP A 1 87 ? 4.742 -15.306 -16.704 1.00 96.44 87 ASP A O 1
ATOM 661 N N . PHE A 1 88 ? 4.820 -13.084 -17.047 1.00 97.44 88 PHE A N 1
ATOM 662 C CA . PHE A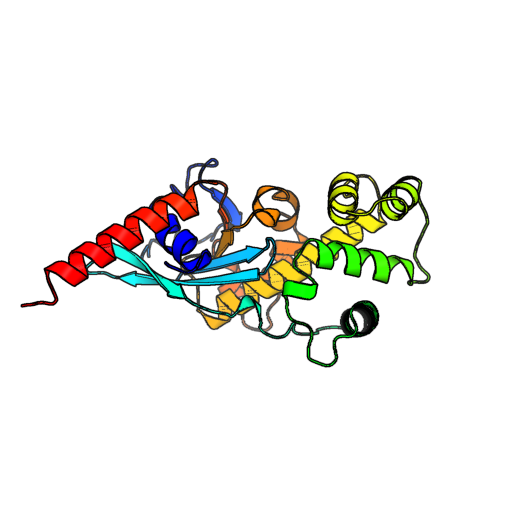 1 88 ? 6.244 -12.949 -16.768 1.00 97.44 88 PHE A CA 1
ATOM 663 C C . PHE A 1 88 ? 6.574 -13.326 -15.316 1.00 97.44 88 PHE A C 1
ATOM 665 O O . PHE A 1 88 ? 7.445 -14.164 -15.092 1.00 97.44 88 PHE A O 1
ATOM 672 N N . ILE A 1 89 ? 5.845 -12.788 -14.330 1.00 97.00 89 ILE A N 1
ATOM 673 C CA . ILE A 1 89 ? 6.033 -13.109 -12.903 1.00 97.00 89 ILE A CA 1
ATOM 674 C C . ILE A 1 89 ? 5.861 -14.610 -12.650 1.00 97.00 89 ILE A C 1
ATOM 676 O O . ILE A 1 89 ? 6.680 -15.213 -11.951 1.00 97.00 89 ILE A O 1
ATOM 680 N N . LYS A 1 90 ? 4.831 -15.228 -13.242 1.00 97.06 90 LYS A N 1
ATOM 681 C CA . LYS A 1 90 ? 4.574 -16.665 -13.106 1.00 97.06 90 LYS A CA 1
ATOM 682 C C . LYS A 1 90 ? 5.742 -17.497 -13.618 1.00 97.06 90 LYS A C 1
ATOM 684 O O . LYS A 1 90 ? 6.173 -18.414 -12.924 1.00 97.06 90 LYS A O 1
ATOM 689 N N . LYS A 1 91 ? 6.294 -17.153 -14.786 1.00 97.19 91 LYS A N 1
ATOM 690 C CA . LYS A 1 91 ? 7.479 -17.821 -15.350 1.00 97.19 91 LYS A CA 1
ATOM 691 C C . LYS A 1 91 ? 8.720 -17.592 -14.492 1.00 97.19 91 LYS A C 1
ATOM 693 O O . LYS A 1 91 ? 9.394 -18.557 -14.147 1.00 97.19 91 LYS A O 1
ATOM 698 N N . LEU A 1 92 ? 8.979 -16.342 -14.101 1.00 96.00 92 LEU A N 1
ATOM 699 C CA . LEU A 1 92 ? 10.137 -15.946 -13.294 1.00 96.00 92 LEU A CA 1
ATOM 700 C C . LEU A 1 92 ? 10.210 -16.718 -11.969 1.00 96.00 92 LEU A C 1
ATOM 702 O O . LEU A 1 92 ? 11.298 -17.042 -11.502 1.00 96.00 92 LEU A O 1
ATOM 706 N N . ARG A 1 93 ? 9.055 -17.004 -11.357 1.00 95.00 93 ARG A N 1
ATOM 707 C CA . ARG A 1 93 ? 8.955 -17.611 -10.020 1.00 95.00 93 ARG A CA 1
ATOM 708 C C . ARG A 1 93 ? 8.416 -19.039 -10.017 1.00 95.00 93 ARG A C 1
ATOM 710 O O . ARG A 1 93 ? 8.213 -19.597 -8.944 1.00 95.00 93 ARG A O 1
ATOM 717 N N . ASN A 1 94 ? 8.184 -19.626 -11.191 1.00 96.12 94 ASN A N 1
ATOM 718 C CA . ASN A 1 94 ? 7.566 -20.945 -11.347 1.00 96.12 94 ASN A CA 1
ATOM 719 C C . ASN A 1 94 ? 6.226 -21.086 -10.582 1.00 96.12 94 ASN A C 1
ATOM 721 O O . ASN A 1 94 ? 5.945 -22.122 -9.980 1.00 96.12 94 ASN A O 1
ATOM 725 N N . ILE A 1 95 ? 5.406 -20.029 -10.589 1.00 95.31 95 ILE A N 1
ATOM 726 C CA . ILE A 1 95 ? 4.083 -20.015 -9.946 1.00 95.31 95 ILE A CA 1
ATOM 727 C C . ILE A 1 95 ? 3.082 -20.684 -10.887 1.00 95.31 95 ILE A C 1
ATOM 729 O O . ILE A 1 95 ? 2.895 -20.241 -12.025 1.00 95.31 95 ILE A O 1
ATOM 733 N N . LYS A 1 96 ? 2.412 -21.737 -10.410 1.00 94.00 96 LYS A N 1
ATOM 734 C CA . LYS A 1 96 ? 1.386 -22.452 -11.186 1.00 94.00 96 LYS A CA 1
ATOM 735 C C . LYS A 1 96 ? 0.003 -21.830 -10.980 1.00 94.00 96 LYS A C 1
ATOM 737 O O . LYS A 1 96 ? -0.794 -21.769 -11.916 1.00 94.00 96 LYS A O 1
ATOM 742 N N . GLU A 1 97 ? -0.230 -21.305 -9.786 1.00 93.31 97 GLU A N 1
ATOM 743 C CA . GLU A 1 97 ? -1.458 -20.685 -9.299 1.00 93.31 97 GLU A CA 1
ATOM 744 C C . GLU A 1 97 ? -1.630 -19.234 -9.798 1.00 93.31 97 GLU A C 1
ATOM 746 O O . GLU A 1 97 ? -0.933 -18.767 -10.710 1.00 93.31 97 GLU A O 1
ATOM 751 N N . ASN A 1 98 ? -2.603 -18.517 -9.234 1.00 91.50 98 ASN A N 1
ATOM 752 C CA . ASN A 1 98 ? -2.810 -17.096 -9.488 1.00 91.50 98 ASN A CA 1
ATOM 753 C C . ASN A 1 98 ? -1.785 -16.238 -8.738 1.00 91.50 98 ASN A C 1
ATOM 755 O O . ASN A 1 98 ? -1.299 -16.586 -7.664 1.00 91.50 98 ASN A O 1
ATOM 759 N N . VAL A 1 99 ? -1.465 -15.091 -9.332 1.00 93.31 99 VAL A N 1
ATOM 760 C CA . VAL A 1 99 ? -0.573 -14.089 -8.744 1.00 93.31 99 VAL A CA 1
ATOM 761 C C . VAL A 1 99 ? -1.389 -13.215 -7.795 1.00 93.31 99 VAL A C 1
ATOM 763 O O . VAL A 1 99 ? -2.413 -12.657 -8.185 1.00 93.31 99 VAL A O 1
ATOM 766 N N . THR A 1 100 ? -0.933 -13.085 -6.553 1.00 92.12 100 THR A N 1
ATOM 767 C CA . THR A 1 100 ? -1.561 -12.225 -5.542 1.00 92.12 100 THR A CA 1
ATOM 768 C C . THR A 1 100 ? -0.967 -10.820 -5.585 1.00 92.12 100 THR A C 1
ATOM 770 O O . THR A 1 100 ? 0.077 -10.582 -6.200 1.00 92.12 100 THR A O 1
ATOM 773 N N . TYR A 1 101 ? -1.597 -9.866 -4.898 1.00 90.62 101 TYR A N 1
ATOM 774 C CA . TYR A 1 101 ? -1.037 -8.517 -4.782 1.00 90.62 101 TYR A CA 1
ATOM 775 C C . TYR A 1 101 ? 0.383 -8.495 -4.200 1.00 90.62 101 TYR A C 1
ATOM 777 O O . TYR A 1 101 ? 1.156 -7.609 -4.548 1.00 90.62 101 TYR A O 1
ATOM 785 N N . GLU A 1 102 ? 0.753 -9.445 -3.340 1.00 87.19 102 GLU A N 1
ATOM 786 C CA . GLU A 1 102 ? 2.087 -9.498 -2.733 1.00 87.19 102 GLU A CA 1
ATOM 787 C C . GLU A 1 102 ? 3.208 -9.667 -3.768 1.00 87.19 102 GLU A C 1
ATOM 789 O O . GLU A 1 102 ? 4.311 -9.137 -3.608 1.00 87.19 102 GLU A O 1
ATOM 794 N N . GLU A 1 103 ? 2.918 -10.351 -4.872 1.00 91.19 103 GLU A N 1
ATOM 795 C CA . GLU A 1 103 ? 3.892 -10.600 -5.930 1.00 91.19 103 GLU A CA 1
ATOM 796 C C . GLU A 1 103 ? 4.291 -9.320 -6.684 1.00 91.19 103 GLU A C 1
ATOM 798 O O . GLU A 1 103 ? 5.355 -9.315 -7.308 1.00 91.19 103 GLU A O 1
ATOM 803 N N . VAL A 1 104 ? 3.483 -8.250 -6.589 1.00 92.12 104 VAL A N 1
ATOM 804 C CA . VAL A 1 104 ? 3.757 -6.911 -7.150 1.00 92.12 104 VAL A CA 1
ATOM 805 C C . VAL A 1 104 ? 3.960 -5.830 -6.077 1.00 92.12 104 VAL A C 1
ATOM 807 O O . VAL A 1 104 ? 4.713 -4.889 -6.308 1.00 92.12 104 VAL A O 1
ATOM 810 N N . LEU A 1 105 ? 3.359 -5.966 -4.888 1.00 90.88 105 LEU A N 1
ATOM 811 C CA . LEU A 1 105 ? 3.435 -5.018 -3.765 1.00 90.88 105 LEU A CA 1
ATOM 812 C C . LEU A 1 105 ? 4.439 -5.461 -2.695 1.00 90.88 105 LEU A C 1
ATOM 814 O O . LEU A 1 105 ? 4.116 -5.572 -1.515 1.00 90.88 105 LEU A O 1
ATOM 818 N N . SER A 1 106 ? 5.675 -5.709 -3.111 1.00 87.62 106 SER A N 1
ATOM 819 C CA . SER A 1 106 ? 6.787 -6.092 -2.235 1.00 87.62 106 SER A CA 1
ATOM 820 C C . SER A 1 106 ? 8.126 -5.693 -2.862 1.00 87.62 106 SER A C 1
ATOM 822 O O . SER A 1 106 ? 8.172 -5.253 -4.012 1.00 87.62 106 SER A O 1
ATOM 824 N N . GLY A 1 107 ? 9.236 -5.874 -2.136 1.00 88.00 107 GLY A N 1
ATOM 825 C CA . GLY A 1 107 ? 10.579 -5.679 -2.704 1.00 88.00 107 GLY A CA 1
ATOM 826 C C . GLY A 1 107 ? 10.819 -6.562 -3.934 1.00 88.00 107 GLY A C 1
ATOM 827 O O . GLY A 1 107 ? 11.220 -6.071 -4.986 1.00 88.00 107 GLY A O 1
ATOM 828 N N . ARG A 1 108 ? 10.442 -7.846 -3.852 1.00 89.81 108 ARG A N 1
ATOM 829 C CA . ARG A 1 108 ? 10.462 -8.753 -5.011 1.00 89.81 108 ARG A CA 1
ATOM 830 C C . ARG A 1 108 ? 9.523 -8.275 -6.124 1.00 89.81 108 ARG A C 1
ATOM 832 O O . ARG A 1 108 ? 9.828 -8.450 -7.298 1.00 89.81 108 ARG A O 1
ATOM 839 N N . GLY A 1 109 ? 8.392 -7.655 -5.791 1.00 91.69 109 GLY A N 1
ATOM 840 C CA . GLY A 1 109 ? 7.496 -7.042 -6.772 1.00 91.69 109 GLY A CA 1
ATOM 841 C C . GLY A 1 109 ? 8.152 -5.920 -7.575 1.00 91.69 109 GLY A C 1
ATOM 842 O O . GLY A 1 109 ? 8.065 -5.930 -8.801 1.00 91.69 109 GLY A O 1
ATOM 843 N N . LEU A 1 110 ? 8.889 -5.020 -6.914 1.00 92.12 110 LEU A N 1
ATOM 844 C CA . LEU A 1 110 ? 9.684 -3.988 -7.593 1.00 92.12 110 LEU A CA 1
ATOM 845 C C . LEU A 1 110 ? 10.701 -4.608 -8.559 1.00 92.12 110 LEU A C 1
ATOM 847 O O . LEU A 1 110 ? 10.800 -4.174 -9.705 1.00 92.12 110 LEU A O 1
ATOM 851 N N . GLU A 1 111 ? 11.414 -5.648 -8.121 1.00 94.38 111 GLU A N 1
ATOM 852 C CA . GLU A 1 111 ? 12.355 -6.379 -8.973 1.00 94.38 111 GLU A CA 1
ATOM 853 C C . GLU A 1 111 ? 11.661 -7.021 -10.182 1.00 94.38 111 GLU A C 1
ATOM 855 O O . GLU A 1 111 ? 12.142 -6.887 -11.303 1.00 94.38 111 GLU A O 1
ATOM 860 N N . ALA A 1 112 ? 10.514 -7.674 -9.994 1.00 95.69 112 ALA A N 1
ATOM 861 C CA . ALA A 1 112 ? 9.799 -8.301 -11.102 1.00 95.69 112 ALA A CA 1
ATOM 862 C C . ALA A 1 112 ? 9.298 -7.286 -12.136 1.00 95.69 112 ALA A C 1
ATOM 864 O O . ALA A 1 112 ? 9.449 -7.523 -13.332 1.00 95.69 112 ALA A O 1
ATOM 865 N N . ILE A 1 113 ? 8.739 -6.156 -11.693 1.00 96.56 113 ILE A N 1
ATOM 866 C CA . ILE A 1 113 ? 8.305 -5.082 -12.598 1.00 96.56 113 ILE A CA 1
ATOM 867 C C . ILE A 1 113 ? 9.512 -4.535 -13.369 1.00 96.56 113 ILE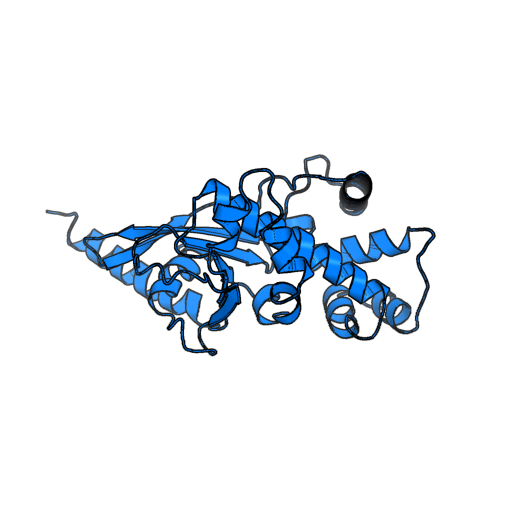 A C 1
ATOM 869 O O . ILE A 1 113 ? 9.430 -4.339 -14.579 1.00 96.56 113 ILE A O 1
ATOM 873 N N . TYR A 1 114 ? 10.643 -4.335 -12.690 1.00 97.31 114 TYR A N 1
ATOM 874 C CA . TYR A 1 114 ? 11.883 -3.888 -13.318 1.00 97.31 114 TYR A CA 1
ATOM 875 C C . TYR A 1 114 ? 12.371 -4.861 -14.396 1.00 97.31 114 TYR A C 1
ATOM 877 O O . TYR A 1 114 ? 12.576 -4.456 -15.538 1.00 97.31 114 TYR A O 1
ATOM 885 N N . LEU A 1 115 ? 12.507 -6.147 -14.062 1.00 97.25 115 LEU A N 1
ATOM 886 C CA . LEU A 1 115 ? 12.963 -7.171 -15.004 1.00 97.25 115 LEU A CA 1
ATOM 887 C C . LEU A 1 115 ? 12.011 -7.313 -16.196 1.00 97.25 115 LEU A C 1
ATOM 889 O O . LEU A 1 115 ? 12.467 -7.439 -17.327 1.00 97.25 115 LEU A O 1
ATOM 893 N N . PHE A 1 116 ? 10.703 -7.213 -15.965 1.00 97.75 116 PHE A N 1
ATOM 894 C CA . PHE A 1 116 ? 9.715 -7.224 -17.036 1.00 97.75 116 PHE A CA 1
ATOM 895 C C . PHE A 1 116 ? 9.876 -6.047 -18.000 1.00 97.75 116 PHE A C 1
ATOM 897 O O . PHE A 1 116 ? 9.813 -6.228 -19.214 1.00 97.75 116 PHE A O 1
ATOM 904 N N . LEU A 1 117 ? 10.095 -4.836 -17.475 1.00 97.19 117 LEU A N 1
ATOM 905 C CA . LEU A 1 117 ? 10.327 -3.655 -18.306 1.00 97.19 117 LEU A CA 1
ATOM 906 C C . LEU A 1 117 ? 11.593 -3.801 -19.156 1.00 97.19 117 LEU A C 1
ATOM 908 O O . LEU A 1 117 ? 11.602 -3.323 -20.286 1.00 97.19 117 LEU A O 1
ATOM 912 N N . LYS A 1 118 ? 12.619 -4.513 -18.672 1.00 95.88 118 LYS A N 1
ATOM 913 C CA . LYS A 1 118 ? 13.832 -4.808 -19.453 1.00 95.88 118 LYS A CA 1
ATOM 914 C C . LYS A 1 118 ? 13.593 -5.710 -20.663 1.00 95.88 118 LYS A C 1
ATOM 916 O O . LYS A 1 118 ? 14.343 -5.615 -21.627 1.00 95.88 118 LYS A O 1
ATOM 921 N N . GLU A 1 119 ? 12.579 -6.575 -20.628 1.00 94.44 119 GLU A N 1
ATOM 922 C CA . GLU A 1 119 ? 12.214 -7.422 -21.774 1.00 94.44 119 GLU A CA 1
ATOM 923 C C . GLU A 1 119 ? 11.404 -6.665 -22.838 1.00 94.44 119 GLU A C 1
ATOM 925 O O . GLU A 1 119 ? 11.113 -7.202 -23.909 1.00 94.44 119 GLU A O 1
ATOM 930 N N . ARG A 1 120 ? 11.009 -5.415 -22.564 1.00 92.56 120 ARG A N 1
ATOM 931 C CA . ARG A 1 120 ? 10.247 -4.603 -23.514 1.00 92.56 120 ARG A CA 1
ATOM 932 C C . ARG A 1 120 ? 11.169 -3.938 -24.530 1.00 92.56 120 ARG A C 1
ATOM 934 O O . ARG A 1 120 ? 12.255 -3.474 -24.206 1.00 92.56 120 ARG A O 1
ATOM 941 N N . VAL A 1 121 ? 10.674 -3.820 -25.762 1.00 84.12 121 VAL A N 1
ATOM 942 C CA . VAL A 1 121 ? 11.389 -3.200 -26.896 1.00 84.12 121 VAL A CA 1
ATOM 943 C C . VAL A 1 121 ? 11.796 -1.749 -26.606 1.00 84.12 121 VAL A C 1
ATOM 945 O O . VAL A 1 121 ? 12.788 -1.258 -27.132 1.00 84.12 121 VAL A O 1
ATOM 948 N N . GLU A 1 122 ? 11.043 -1.061 -25.753 1.00 87.62 122 GLU A N 1
ATOM 949 C CA . GLU A 1 122 ? 11.258 0.343 -25.394 1.00 87.62 122 GLU A CA 1
ATOM 950 C C . GLU A 1 122 ? 12.338 0.535 -24.314 1.00 87.62 122 GLU A C 1
ATOM 952 O O . GLU A 1 122 ? 12.677 1.676 -23.989 1.00 87.62 122 GLU A O 1
ATOM 957 N N . PHE A 1 123 ? 12.888 -0.553 -23.757 1.00 93.19 123 PHE A N 1
ATOM 958 C CA . PHE A 1 123 ? 13.914 -0.484 -22.723 1.00 93.19 123 PHE A CA 1
ATOM 959 C C . PHE A 1 123 ? 15.182 0.209 -23.230 1.00 93.19 123 PHE A C 1
ATOM 961 O O . PHE A 1 123 ? 15.717 -0.101 -24.295 1.00 93.19 123 PHE A O 1
ATOM 968 N N . ARG A 1 124 ? 15.700 1.137 -22.420 1.00 90.94 124 ARG A N 1
ATOM 969 C CA . ARG A 1 124 ? 16.966 1.827 -22.672 1.00 90.94 124 ARG A CA 1
ATOM 970 C C . ARG A 1 124 ? 17.902 1.596 -21.504 1.00 90.94 124 ARG A C 1
ATOM 972 O O . ARG A 1 124 ? 17.615 1.997 -20.379 1.00 90.94 124 ARG A O 1
ATOM 979 N N . GLU A 1 125 ? 19.038 0.978 -21.792 1.00 94.62 125 GLU A N 1
ATOM 980 C CA . GLU A 1 125 ? 20.067 0.767 -20.787 1.00 94.62 125 GLU A CA 1
ATOM 981 C C . GLU A 1 125 ? 20.666 2.109 -20.334 1.00 94.62 125 GLU A C 1
ATOM 983 O O . GLU A 1 125 ? 20.988 2.981 -21.145 1.00 94.62 125 GLU A O 1
ATOM 988 N N . SER A 1 126 ? 20.846 2.264 -19.026 1.00 96.00 126 SER A N 1
ATOM 989 C CA . SER A 1 126 ? 21.471 3.422 -18.399 1.00 96.00 126 SER A CA 1
ATOM 990 C C . SER A 1 126 ? 22.627 2.984 -17.494 1.00 96.00 126 SER A C 1
ATOM 992 O O . SER A 1 126 ? 22.813 1.807 -17.175 1.00 96.00 126 SER A O 1
ATOM 994 N N . LYS A 1 127 ? 23.421 3.947 -17.010 1.00 97.06 127 LYS A N 1
ATOM 995 C CA . LYS A 1 127 ? 24.432 3.652 -15.980 1.00 97.06 127 LYS A CA 1
ATOM 996 C C . LYS A 1 127 ? 23.803 3.093 -14.694 1.00 97.06 127 LYS A C 1
ATOM 998 O O . LYS A 1 127 ? 24.454 2.326 -13.994 1.00 97.06 127 LYS A O 1
ATOM 1003 N N . TYR A 1 128 ? 22.558 3.463 -14.386 1.00 97.12 128 TYR A N 1
ATOM 1004 C CA . TYR A 1 128 ? 21.853 3.028 -13.181 1.00 97.12 128 TYR A CA 1
ATOM 1005 C C . TYR A 1 128 ? 21.312 1.610 -13.334 1.00 97.12 128 TYR A C 1
ATOM 1007 O O . TYR A 1 128 ? 21.472 0.813 -12.413 1.00 97.12 128 TYR A O 1
ATOM 1015 N N . THR A 1 129 ? 20.767 1.256 -14.504 1.00 96.12 129 THR A N 1
ATOM 1016 C CA . THR A 1 129 ? 20.298 -0.114 -14.768 1.00 96.12 129 THR A CA 1
ATOM 1017 C C . THR A 1 129 ? 21.441 -1.122 -14.676 1.00 96.12 129 THR A C 1
ATOM 1019 O O . THR A 1 129 ? 21.287 -2.151 -14.032 1.00 96.12 129 THR A O 1
ATOM 1022 N N . ARG A 1 130 ? 22.634 -0.778 -15.185 1.00 96.00 130 ARG A N 1
ATOM 1023 C CA . ARG A 1 130 ? 23.842 -1.611 -15.025 1.00 96.00 130 ARG A CA 1
ATOM 1024 C C . ARG A 1 130 ? 24.235 -1.819 -13.564 1.00 96.00 130 ARG A C 1
ATOM 1026 O O . ARG A 1 130 ? 24.626 -2.917 -13.180 1.00 96.00 130 ARG A O 1
ATOM 1033 N N . ILE A 1 131 ? 24.136 -0.769 -12.742 1.00 96.88 131 ILE A N 1
ATOM 1034 C CA . ILE A 1 131 ? 24.405 -0.882 -11.303 1.00 96.88 131 ILE A CA 1
ATOM 1035 C C . ILE A 1 131 ? 23.379 -1.805 -10.652 1.00 96.88 131 ILE A C 1
ATOM 1037 O O . ILE A 1 131 ? 23.784 -2.677 -9.895 1.00 96.88 131 ILE A O 1
ATOM 1041 N N . ILE A 1 132 ? 22.085 -1.631 -10.942 1.00 96.81 132 ILE A N 1
ATOM 1042 C CA . ILE A 1 132 ? 21.009 -2.474 -10.397 1.00 96.81 132 ILE A CA 1
ATOM 1043 C C . ILE A 1 132 ? 21.244 -3.942 -10.768 1.00 96.81 132 ILE A C 1
ATOM 1045 O O . ILE A 1 132 ? 21.182 -4.810 -9.902 1.00 96.81 132 ILE A O 1
ATOM 1049 N N . ASP A 1 133 ? 21.575 -4.221 -12.026 1.00 95.81 133 ASP A N 1
ATOM 1050 C CA . ASP A 1 133 ? 21.799 -5.581 -12.521 1.00 95.81 133 ASP A CA 1
ATOM 1051 C C . ASP A 1 133 ? 22.941 -6.306 -11.802 1.00 95.81 133 ASP A C 1
ATOM 1053 O O . ASP A 1 133 ? 22.859 -7.511 -11.567 1.00 95.81 133 ASP A O 1
ATOM 1057 N N . ALA A 1 134 ? 23.975 -5.570 -11.389 1.00 95.62 134 ALA A N 1
ATOM 1058 C CA . ALA A 1 134 ? 25.105 -6.108 -10.638 1.00 95.62 134 ALA A CA 1
ATOM 1059 C C . ALA A 1 134 ? 24.798 -6.366 -9.147 1.00 95.62 134 ALA A C 1
ATOM 1061 O O . ALA A 1 134 ? 25.678 -6.820 -8.411 1.00 95.62 134 ALA A O 1
ATOM 1062 N N . LYS A 1 135 ? 23.589 -6.048 -8.659 1.00 95.50 135 LYS A N 1
ATOM 1063 C CA . LYS A 1 135 ? 23.212 -6.175 -7.244 1.00 95.50 135 LYS A CA 1
ATOM 1064 C C . LYS A 1 135 ? 22.299 -7.369 -6.992 1.00 95.50 135 LYS A C 1
ATOM 1066 O O . LYS A 1 135 ? 21.440 -7.729 -7.801 1.00 95.50 135 LYS A O 1
ATOM 1071 N N . VAL A 1 136 ? 22.487 -7.953 -5.808 1.00 89.81 136 VAL A N 1
ATOM 1072 C CA . VAL A 1 136 ? 21.625 -9.015 -5.280 1.00 89.81 136 VAL A CA 1
ATOM 1073 C C . VAL A 1 136 ? 20.268 -8.427 -4.892 1.00 89.81 136 VAL A C 1
ATOM 1075 O O . VAL A 1 136 ? 19.256 -8.849 -5.436 1.00 89.81 136 VAL A O 1
ATOM 1078 N N . ASP A 1 137 ? 20.245 -7.403 -4.032 1.00 88.38 137 ASP A N 1
ATOM 1079 C CA . ASP A 1 137 ? 19.018 -6.671 -3.695 1.00 88.38 137 ASP A CA 1
ATOM 1080 C C . ASP A 1 137 ? 18.779 -5.544 -4.707 1.00 88.38 137 ASP A C 1
ATOM 1082 O O . ASP A 1 137 ? 19.291 -4.432 -4.569 1.00 88.38 137 ASP A O 1
ATOM 1086 N N . LYS A 1 138 ? 18.025 -5.839 -5.769 1.00 93.50 138 LYS A N 1
ATOM 1087 C CA . LYS A 1 138 ? 17.682 -4.841 -6.794 1.00 93.50 138 LYS A CA 1
ATOM 1088 C C . LYS A 1 138 ? 16.686 -3.811 -6.278 1.00 93.50 138 LYS A C 1
ATOM 1090 O O . LYS A 1 138 ? 16.759 -2.654 -6.684 1.00 93.50 138 LYS A O 1
ATOM 1095 N N . ALA A 1 139 ? 15.777 -4.201 -5.382 1.00 90.06 139 ALA A N 1
ATOM 1096 C CA . ALA A 1 139 ? 14.682 -3.355 -4.913 1.00 90.06 139 ALA A CA 1
ATOM 1097 C C . ALA A 1 139 ? 15.188 -2.088 -4.211 1.00 90.06 139 ALA A C 1
ATOM 1099 O O . ALA A 1 139 ? 14.650 -0.999 -4.440 1.00 90.06 139 ALA A O 1
ATOM 1100 N N . GLU A 1 140 ? 16.254 -2.208 -3.413 1.00 89.69 140 GLU A N 1
ATOM 1101 C CA . GLU A 1 140 ? 16.919 -1.061 -2.786 1.00 89.69 140 GLU A CA 1
ATOM 1102 C C . GLU A 1 140 ? 17.416 -0.051 -3.836 1.00 89.69 140 GLU A C 1
ATOM 1104 O O . GLU A 1 140 ? 17.150 1.148 -3.733 1.00 89.69 140 GLU A O 1
ATOM 1109 N N . TYR A 1 141 ? 18.094 -0.526 -4.884 1.00 93.38 141 TYR A N 1
ATOM 1110 C CA . TYR A 1 141 ? 18.701 0.337 -5.901 1.00 93.38 141 TYR A CA 1
ATOM 1111 C C . TYR A 1 141 ? 17.668 0.907 -6.878 1.00 93.38 141 TYR A C 1
ATOM 1113 O O . TYR A 1 141 ? 17.773 2.076 -7.241 1.00 93.38 141 TYR A O 1
ATOM 1121 N N . ILE A 1 142 ? 16.633 0.141 -7.236 1.00 92.94 142 ILE A N 1
ATOM 1122 C CA . ILE A 1 142 ? 15.475 0.656 -7.983 1.00 92.94 142 ILE A CA 1
ATOM 1123 C C . ILE A 1 142 ? 14.851 1.818 -7.197 1.00 92.94 142 ILE A C 1
ATOM 1125 O O . ILE A 1 142 ? 14.603 2.887 -7.752 1.00 92.94 142 ILE A O 1
ATOM 1129 N N . SER A 1 143 ? 14.680 1.650 -5.880 1.00 89.69 143 SER A N 1
ATOM 1130 C CA . SER A 1 143 ? 14.143 2.704 -5.013 1.00 89.69 143 SER A CA 1
ATOM 1131 C C . SER A 1 143 ? 15.053 3.922 -4.919 1.00 89.69 143 SER A C 1
ATOM 1133 O O . SER A 1 143 ? 14.563 5.051 -4.883 1.00 89.69 143 SER A O 1
ATOM 1135 N N . LYS A 1 144 ? 16.371 3.706 -4.898 1.00 91.00 144 LYS A N 1
ATOM 1136 C CA . LYS A 1 144 ? 17.389 4.761 -4.850 1.00 91.00 144 LYS A CA 1
ATOM 1137 C C . LYS A 1 144 ? 17.448 5.597 -6.129 1.00 91.00 144 LYS A C 1
ATOM 1139 O O . LYS A 1 144 ? 17.754 6.782 -6.051 1.00 91.00 144 LYS A O 1
ATOM 1144 N N . TYR A 1 145 ? 17.199 4.993 -7.290 1.00 93.81 145 TYR A N 1
ATOM 1145 C CA . TYR A 1 145 ? 17.363 5.652 -8.590 1.00 93.81 145 TYR A CA 1
ATOM 1146 C C . TYR A 1 145 ? 16.054 6.130 -9.232 1.00 93.81 145 TYR A C 1
ATOM 1148 O O . TYR A 1 145 ? 16.088 6.664 -10.337 1.00 93.81 145 TYR A O 1
ATOM 1156 N N . ARG A 1 146 ? 14.916 6.007 -8.540 1.00 90.06 146 ARG A N 1
ATOM 1157 C CA . ARG A 1 146 ? 13.580 6.383 -9.040 1.00 90.06 146 ARG A CA 1
ATOM 1158 C C . ARG A 1 146 ? 13.462 7.807 -9.602 1.00 90.06 146 ARG A C 1
ATOM 1160 O O . ARG A 1 146 ? 12.676 8.022 -10.515 1.00 90.06 146 ARG A O 1
ATOM 1167 N N . ASP A 1 147 ? 14.240 8.756 -9.079 1.00 90.44 147 ASP A N 1
ATOM 1168 C CA . ASP A 1 147 ? 14.172 10.170 -9.478 1.00 90.44 147 ASP A CA 1
ATOM 1169 C C . ASP A 1 147 ? 15.161 10.531 -10.598 1.00 90.44 147 ASP A C 1
ATOM 1171 O O . ASP A 1 147 ? 15.117 11.636 -11.134 1.00 90.44 147 ASP A O 1
ATOM 1175 N N . VAL A 1 148 ? 16.074 9.615 -10.947 1.00 94.25 148 VAL A N 1
ATOM 1176 C CA . VAL A 1 148 ? 17.187 9.869 -11.883 1.00 94.25 148 VAL A CA 1
ATOM 1177 C C . VAL A 1 148 ? 17.270 8.872 -13.043 1.00 94.25 148 VAL A C 1
ATOM 1179 O O . VAL A 1 148 ? 18.061 9.080 -13.961 1.00 94.25 148 VAL A O 1
ATOM 1182 N N . ASP A 1 149 ? 16.482 7.796 -13.014 1.00 95.50 149 ASP A N 1
ATOM 1183 C CA . ASP A 1 149 ? 16.421 6.768 -14.053 1.00 95.50 149 ASP A CA 1
ATOM 1184 C C . ASP A 1 149 ? 14.973 6.528 -14.503 1.00 95.50 149 ASP A C 1
ATOM 1186 O O . ASP A 1 149 ? 14.100 6.226 -13.690 1.00 95.50 149 ASP A O 1
ATOM 1190 N N . GLU A 1 150 ? 14.723 6.625 -15.812 1.00 94.81 150 GLU A N 1
ATOM 1191 C CA . GLU A 1 150 ? 13.372 6.507 -16.380 1.00 94.81 150 GLU A CA 1
ATOM 1192 C C . GLU A 1 150 ? 12.762 5.110 -16.191 1.00 94.81 150 GLU A C 1
ATOM 1194 O O . GLU A 1 150 ? 11.558 4.994 -15.969 1.00 94.81 150 GLU A O 1
ATOM 1199 N N 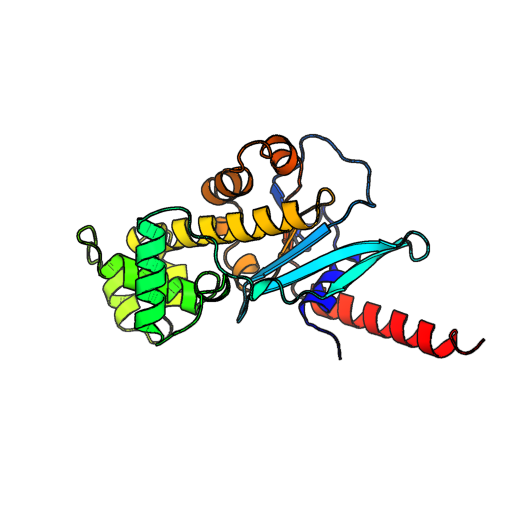. THR A 1 151 ? 13.573 4.043 -16.202 1.00 95.94 151 THR A N 1
ATOM 1200 C CA . THR A 1 151 ? 13.059 2.689 -15.938 1.00 95.94 151 THR A CA 1
ATOM 1201 C C . THR A 1 151 ? 12.617 2.580 -14.484 1.00 95.94 151 THR A C 1
ATOM 1203 O O . THR A 1 151 ? 11.517 2.110 -14.205 1.00 95.94 151 THR A O 1
ATOM 1206 N N . CYS A 1 152 ? 13.432 3.059 -13.542 1.00 94.38 152 CYS A N 1
ATOM 1207 C CA . CYS A 1 152 ? 13.089 3.053 -12.118 1.00 94.38 152 CYS A CA 1
ATOM 1208 C C . CYS A 1 152 ? 11.848 3.907 -11.826 1.00 94.38 152 CYS A C 1
ATOM 1210 O O . CYS A 1 152 ? 10.991 3.501 -11.039 1.00 94.38 152 CYS A O 1
ATOM 1212 N N . LYS A 1 153 ? 11.716 5.054 -12.497 1.00 93.38 153 LYS A N 1
ATOM 1213 C CA . LYS A 1 153 ? 10.529 5.909 -12.425 1.00 93.38 153 LYS A CA 1
ATOM 1214 C C . LYS A 1 153 ? 9.274 5.182 -12.906 1.00 93.38 153 LYS A C 1
ATOM 1216 O O . LYS A 1 153 ? 8.244 5.237 -12.235 1.00 93.38 153 LYS A O 1
ATOM 1221 N N . GLU A 1 154 ? 9.363 4.453 -14.018 1.00 94.88 154 GLU A N 1
ATOM 1222 C CA . GLU A 1 154 ? 8.246 3.664 -14.545 1.00 94.88 154 GLU A CA 1
ATOM 1223 C C . GLU A 1 154 ? 7.883 2.480 -13.635 1.00 94.88 154 GLU A C 1
ATOM 1225 O O . GLU A 1 154 ? 6.701 2.244 -13.376 1.00 94.88 154 GLU A O 1
ATOM 1230 N N . VAL A 1 155 ? 8.877 1.793 -13.054 1.00 94.81 155 VAL A N 1
ATOM 1231 C CA . VAL A 1 155 ? 8.642 0.767 -12.020 1.00 94.81 155 VAL A CA 1
ATOM 1232 C C . VAL A 1 155 ? 7.831 1.353 -10.866 1.00 94.81 155 VAL A C 1
ATOM 1234 O O . VAL A 1 155 ? 6.830 0.773 -10.445 1.00 94.81 155 VAL A O 1
ATOM 1237 N N . PHE A 1 156 ? 8.232 2.526 -10.377 1.00 92.38 156 PHE A N 1
ATOM 1238 C CA . PHE A 1 156 ? 7.562 3.215 -9.277 1.00 92.38 156 PHE A CA 1
ATOM 1239 C C . PHE A 1 156 ? 6.150 3.679 -9.649 1.00 92.38 156 PHE A C 1
ATOM 1241 O O . PHE A 1 156 ? 5.232 3.574 -8.831 1.00 92.38 156 PHE A O 1
ATOM 1248 N N . ARG A 1 157 ? 5.945 4.128 -10.892 1.00 93.94 157 ARG A N 1
ATOM 1249 C CA . ARG A 1 157 ? 4.626 4.483 -11.426 1.00 93.94 157 ARG A CA 1
ATOM 1250 C C . ARG A 1 157 ? 3.674 3.283 -11.410 1.00 93.94 157 ARG A C 1
ATOM 1252 O O . ARG A 1 157 ? 2.547 3.400 -10.924 1.00 93.94 157 ARG A O 1
ATOM 1259 N N . LEU A 1 158 ? 4.128 2.127 -11.899 1.00 94.81 158 LEU A N 1
ATOM 1260 C CA . LEU A 1 158 ? 3.354 0.882 -11.908 1.00 94.81 158 LEU A CA 1
ATOM 1261 C C . LEU A 1 158 ? 3.083 0.376 -10.488 1.00 94.81 158 LEU A C 1
ATOM 1263 O O . LEU A 1 158 ? 1.942 0.053 -10.159 1.00 94.81 158 LEU A O 1
ATOM 1267 N N . PHE A 1 159 ? 4.102 0.377 -9.625 1.00 93.12 159 PHE A N 1
ATOM 1268 C CA . PHE A 1 159 ? 3.969 -0.002 -8.219 1.00 93.12 159 PHE A CA 1
ATOM 1269 C C . PHE A 1 159 ? 2.921 0.860 -7.498 1.00 93.12 159 PHE A C 1
ATOM 1271 O O . PHE A 1 159 ? 2.030 0.325 -6.837 1.00 93.12 159 PHE A O 1
ATOM 1278 N N . SER A 1 160 ? 2.969 2.184 -7.692 1.00 93.50 160 SER A N 1
ATOM 1279 C CA . SER A 1 160 ? 1.980 3.134 -7.165 1.00 93.50 160 SER A CA 1
ATOM 1280 C C . SER A 1 160 ? 0.557 2.801 -7.625 1.00 93.50 160 SER A C 1
ATOM 1282 O O . SER A 1 160 ? -0.359 2.717 -6.806 1.00 93.50 160 SER A O 1
ATOM 1284 N N . SER A 1 161 ? 0.375 2.524 -8.922 1.00 94.94 161 SER A N 1
ATOM 1285 C CA . SER A 1 161 ? -0.921 2.137 -9.498 1.00 94.94 161 SER A CA 1
ATOM 1286 C C . SER A 1 161 ? -1.468 0.834 -8.900 1.00 94.94 161 SER A C 1
ATOM 1288 O O . SER A 1 161 ? -2.644 0.762 -8.532 1.00 94.94 161 SER A O 1
ATOM 1290 N N . PHE A 1 162 ? -0.641 -0.208 -8.761 1.00 94.81 162 PHE A N 1
ATOM 1291 C CA . PHE A 1 162 ? -1.065 -1.460 -8.123 1.00 94.81 162 PHE A CA 1
ATOM 1292 C C . PHE A 1 162 ? -1.444 -1.252 -6.655 1.00 94.81 162 PHE A C 1
ATOM 1294 O O . PHE A 1 162 ? -2.445 -1.805 -6.189 1.00 94.81 162 PHE A O 1
ATOM 1301 N N . TYR A 1 163 ? -0.686 -0.420 -5.939 1.00 94.06 163 TYR A N 1
ATOM 1302 C CA . TYR A 1 163 ? -0.945 -0.124 -4.535 1.00 94.06 163 TYR A CA 1
ATOM 1303 C C . TYR A 1 163 ? -2.273 0.614 -4.372 1.00 94.06 163 TYR A C 1
ATOM 1305 O O . TYR A 1 163 ? -3.117 0.210 -3.569 1.00 94.06 163 TYR A O 1
ATOM 1313 N N . ALA A 1 164 ? -2.491 1.651 -5.180 1.00 95.00 164 ALA A N 1
ATOM 1314 C CA . ALA A 1 164 ? -3.726 2.419 -5.199 1.00 95.00 164 ALA A CA 1
ATOM 1315 C C . ALA A 1 164 ? -4.942 1.533 -5.477 1.00 95.00 164 ALA A C 1
ATOM 1317 O O . ALA A 1 164 ? -5.950 1.638 -4.781 1.00 95.00 164 ALA A O 1
ATOM 1318 N N . ARG A 1 165 ? -4.835 0.594 -6.426 1.00 95.19 165 ARG A N 1
ATOM 1319 C CA . ARG A 1 165 ? -5.903 -0.374 -6.719 1.00 95.19 165 ARG A CA 1
ATOM 1320 C C . ARG A 1 165 ? -6.163 -1.341 -5.572 1.00 95.19 165 ARG A C 1
ATOM 1322 O O . ARG A 1 165 ? -7.323 -1.618 -5.283 1.00 95.19 165 ARG A O 1
ATOM 1329 N N . CYS A 1 166 ? -5.116 -1.825 -4.905 1.00 95.12 166 CYS A N 1
ATOM 1330 C CA . CYS A 1 166 ? -5.256 -2.660 -3.712 1.00 95.12 166 CYS A CA 1
ATOM 1331 C C . CYS A 1 166 ? -6.010 -1.918 -2.598 1.00 95.12 166 CYS A C 1
ATOM 1333 O O . CYS A 1 166 ? -6.994 -2.429 -2.058 1.00 95.12 166 CYS A O 1
ATOM 1335 N N . ALA A 1 167 ? -5.590 -0.683 -2.309 1.00 95.25 167 ALA A N 1
ATOM 1336 C CA . ALA A 1 167 ? -6.216 0.175 -1.310 1.00 95.25 167 ALA A CA 1
ATOM 1337 C C . ALA A 1 167 ? -7.669 0.521 -1.679 1.00 95.25 167 ALA A C 1
ATOM 1339 O O . ALA A 1 167 ? -8.555 0.420 -0.833 1.00 95.25 167 ALA A O 1
ATOM 1340 N N . ARG A 1 168 ? -7.930 0.874 -2.943 1.00 95.88 168 ARG A N 1
ATOM 1341 C CA . ARG A 1 168 ? -9.265 1.174 -3.478 1.00 95.88 168 ARG A CA 1
ATOM 1342 C C . ARG A 1 168 ? -10.212 -0.002 -3.334 1.00 95.88 168 ARG A C 1
ATOM 1344 O O . ARG A 1 168 ? -11.315 0.165 -2.821 1.00 95.88 168 ARG A O 1
ATOM 1351 N N . ASN A 1 169 ? -9.803 -1.175 -3.814 1.00 95.62 169 ASN A N 1
ATOM 1352 C CA . ASN A 1 169 ? -10.654 -2.359 -3.795 1.00 95.62 169 ASN A CA 1
ATOM 1353 C C . ASN A 1 169 ? -11.011 -2.718 -2.350 1.00 95.62 169 ASN A C 1
ATOM 1355 O O . ASN A 1 169 ? -12.188 -2.863 -2.037 1.00 95.62 169 ASN A O 1
ATOM 1359 N N . PHE A 1 170 ? -10.030 -2.692 -1.442 1.00 95.94 170 PHE A N 1
ATOM 1360 C CA . PHE A 1 170 ? -10.287 -2.953 -0.030 1.00 95.94 170 PHE A CA 1
ATOM 1361 C C . PHE A 1 170 ? -11.174 -1.880 0.624 1.00 95.94 170 PHE A C 1
ATOM 1363 O O . PHE A 1 170 ? -12.047 -2.197 1.432 1.00 95.94 170 PHE A O 1
ATOM 1370 N N . ALA A 1 171 ? -11.020 -0.609 0.244 1.00 95.94 171 ALA A N 1
ATOM 1371 C CA . ALA A 1 171 ? -11.892 0.464 0.715 1.00 95.94 171 ALA A CA 1
ATOM 1372 C C . ALA A 1 171 ? -13.352 0.276 0.270 1.00 95.94 171 ALA A C 1
ATOM 1374 O O . ALA A 1 171 ? -14.263 0.568 1.046 1.00 95.94 171 ALA A O 1
ATOM 1375 N N . LEU A 1 172 ? -13.580 -0.228 -0.949 1.00 95.94 172 LEU A N 1
ATOM 1376 C CA . LEU A 1 172 ? -14.915 -0.545 -1.468 1.00 95.94 172 LEU A CA 1
ATOM 1377 C C . LEU A 1 172 ? -15.510 -1.794 -0.808 1.00 95.94 172 LEU A C 1
ATOM 1379 O O . LEU A 1 172 ? -16.669 -1.762 -0.407 1.00 95.94 172 LEU A O 1
ATOM 1383 N N . GLU A 1 173 ? -14.724 -2.862 -0.661 1.00 94.94 173 GLU A N 1
ATOM 1384 C CA . GLU A 1 173 ? -15.137 -4.120 -0.019 1.00 94.94 173 GLU A CA 1
ATOM 1385 C C . GLU A 1 173 ? -15.603 -3.901 1.425 1.00 94.94 173 GLU A C 1
ATOM 1387 O O . GLU A 1 173 ? -16.565 -4.513 1.884 1.00 94.94 173 GLU A O 1
ATOM 1392 N N . THR A 1 174 ? -14.935 -2.996 2.139 1.00 94.62 174 THR A N 1
ATOM 1393 C CA . THR A 1 174 ? -15.158 -2.755 3.573 1.00 94.62 174 THR A CA 1
ATOM 1394 C C . THR A 1 174 ? -15.997 -1.515 3.856 1.00 94.62 174 THR A C 1
ATOM 1396 O O . THR A 1 174 ? -16.338 -1.250 5.011 1.00 94.62 174 THR A O 1
ATOM 1399 N N . MET A 1 175 ? -16.315 -0.733 2.818 1.00 94.56 175 MET A N 1
ATOM 1400 C CA . MET A 1 175 ? -16.895 0.603 2.944 1.00 94.56 175 MET A CA 1
ATOM 1401 C C . MET A 1 175 ? -16.139 1.452 3.979 1.00 94.56 175 MET A C 1
ATOM 1403 O O . MET A 1 175 ? -16.741 2.044 4.878 1.00 94.56 175 MET A O 1
ATOM 1407 N N . ALA A 1 176 ? -14.807 1.516 3.851 1.00 94.00 176 ALA A N 1
ATOM 1408 C CA . ALA A 1 176 ? -13.893 2.198 4.773 1.00 94.00 176 ALA A CA 1
ATOM 1409 C C . ALA A 1 176 ? -13.951 3.736 4.688 1.00 94.00 176 ALA A C 1
ATOM 1411 O O . ALA A 1 176 ? -12.936 4.424 4.603 1.00 94.00 176 ALA A O 1
ATOM 1412 N N . VAL A 1 177 ? -15.150 4.309 4.726 1.00 92.12 177 VAL A N 1
ATOM 1413 C CA . VAL A 1 177 ? -15.391 5.756 4.635 1.00 92.12 177 VAL A CA 1
ATOM 1414 C C . VAL A 1 177 ? -14.884 6.538 5.854 1.00 92.12 177 VAL A C 1
ATOM 1416 O O . VAL A 1 177 ? -14.837 7.765 5.822 1.00 92.12 177 VAL A O 1
ATOM 1419 N N . GLY A 1 178 ? -14.490 5.847 6.929 1.00 91.81 178 GLY A N 1
ATOM 1420 C CA . GLY A 1 178 ? -13.761 6.421 8.062 1.00 91.81 178 GLY A CA 1
ATOM 1421 C C . GLY A 1 178 ? -12.268 6.631 7.796 1.00 91.81 178 GLY A C 1
ATOM 1422 O O . GLY A 1 178 ? -11.609 7.279 8.610 1.00 91.81 178 GLY A O 1
ATOM 1423 N N . GLY A 1 179 ? -11.746 6.096 6.690 1.00 94.31 179 GLY A N 1
ATOM 1424 C CA . GLY A 1 179 ? -10.387 6.311 6.209 1.00 94.31 179 GLY A CA 1
ATOM 1425 C C . GLY A 1 179 ? -9.627 5.028 5.883 1.00 94.31 179 GLY A C 1
ATOM 1426 O O . GLY A 1 179 ? -9.876 3.966 6.461 1.00 94.31 179 GLY A O 1
ATOM 1427 N N . VAL A 1 180 ? -8.662 5.160 4.975 1.00 96.19 180 VAL A N 1
ATOM 1428 C CA . VAL A 1 180 ? -7.685 4.123 4.632 1.00 96.19 180 VAL A CA 1
ATOM 1429 C C . VAL A 1 180 ? -6.335 4.505 5.227 1.00 96.19 180 VAL A C 1
ATOM 1431 O O . VAL A 1 180 ? -5.799 5.573 4.945 1.00 96.19 180 VAL A O 1
ATOM 1434 N N . PHE A 1 181 ? -5.784 3.624 6.049 1.00 95.81 181 PHE A N 1
ATOM 1435 C CA . PHE A 1 181 ? -4.491 3.771 6.699 1.00 95.81 181 PHE A CA 1
ATOM 1436 C C . PHE A 1 181 ? -3.489 2.863 6.000 1.00 95.81 181 PHE A C 1
ATOM 1438 O O . PHE A 1 181 ? -3.626 1.640 6.007 1.00 95.81 181 PHE A O 1
ATOM 1445 N N . ILE A 1 182 ? -2.482 3.470 5.393 1.00 94.81 182 ILE A N 1
ATOM 1446 C CA . ILE A 1 182 ? -1.396 2.788 4.718 1.00 94.81 182 ILE A CA 1
ATOM 1447 C C . ILE A 1 182 ? -0.231 2.652 5.695 1.00 94.81 182 ILE A C 1
ATOM 1449 O O . ILE A 1 182 ? 0.399 3.641 6.064 1.00 94.81 182 ILE A O 1
ATOM 1453 N N . ALA A 1 183 ? 0.040 1.429 6.129 1.00 91.94 183 ALA A N 1
ATOM 1454 C CA . ALA A 1 183 ? 1.108 1.096 7.062 1.00 91.94 183 ALA A CA 1
ATOM 1455 C C . ALA A 1 183 ? 2.227 0.288 6.376 1.00 91.94 183 ALA A C 1
ATOM 1457 O O . ALA A 1 183 ? 2.148 -0.070 5.201 1.00 91.94 183 ALA A O 1
ATOM 1458 N N . GLY A 1 184 ? 3.280 -0.027 7.129 1.00 82.38 184 GLY A N 1
ATOM 1459 C CA . GLY A 1 184 ? 4.356 -0.911 6.678 1.00 82.38 184 GLY A CA 1
ATOM 1460 C C . GLY A 1 184 ? 5.598 -0.186 6.157 1.00 82.38 184 GLY A C 1
ATOM 1461 O O . GLY A 1 184 ? 5.590 0.999 5.820 1.00 82.38 184 GLY A O 1
ATOM 1462 N N . GLY A 1 185 ? 6.708 -0.926 6.124 1.00 76.50 185 GLY A N 1
ATOM 1463 C CA . GLY A 1 185 ? 8.039 -0.371 5.876 1.00 76.50 185 GLY A CA 1
ATOM 1464 C C . GLY A 1 185 ? 8.223 0.220 4.479 1.00 76.50 185 GLY A C 1
ATOM 1465 O O . GLY A 1 185 ? 8.957 1.195 4.335 1.00 76.50 185 GLY A O 1
ATOM 1466 N N . ILE A 1 186 ? 7.544 -0.318 3.458 1.00 76.44 186 ILE A N 1
ATOM 1467 C CA . ILE A 1 186 ? 7.632 0.230 2.096 1.00 76.44 186 ILE A CA 1
ATOM 1468 C C . ILE A 1 186 ? 6.936 1.591 2.033 1.00 76.44 186 ILE A C 1
ATOM 1470 O O . ILE A 1 186 ? 7.514 2.541 1.508 1.00 76.44 186 ILE A O 1
ATOM 1474 N N . ALA A 1 187 ? 5.742 1.703 2.619 1.00 74.62 187 ALA A N 1
ATOM 1475 C CA . ALA A 1 187 ? 4.977 2.945 2.668 1.00 74.62 187 ALA A CA 1
ATOM 1476 C C . ALA A 1 187 ? 5.723 4.054 3.427 1.00 74.62 187 ALA A C 1
ATOM 1478 O O . ALA A 1 187 ? 5.838 5.177 2.939 1.00 74.62 187 ALA A O 1
ATOM 1479 N N . ALA A 1 188 ? 6.295 3.724 4.589 1.00 75.19 188 ALA A N 1
ATOM 1480 C CA . ALA A 1 188 ? 7.018 4.686 5.418 1.00 75.19 188 ALA A CA 1
ATOM 1481 C C . ALA A 1 188 ? 8.315 5.201 4.762 1.00 75.19 188 ALA A C 1
ATOM 1483 O O . ALA A 1 188 ? 8.661 6.371 4.937 1.00 75.19 188 ALA A O 1
ATOM 1484 N N . LYS A 1 189 ? 9.018 4.353 3.996 1.00 77.38 189 LYS A N 1
ATOM 1485 C CA . LYS A 1 189 ? 10.263 4.710 3.288 1.00 77.38 189 LYS A CA 1
ATOM 1486 C C . LYS A 1 189 ? 10.030 5.400 1.944 1.00 77.38 189 LYS A C 1
ATOM 1488 O O . LYS A 1 189 ? 10.909 6.113 1.477 1.00 77.38 189 LYS A O 1
ATOM 1493 N N . ASN A 1 190 ? 8.862 5.202 1.334 1.00 76.06 190 ASN A N 1
ATOM 1494 C CA . ASN A 1 190 ? 8.554 5.681 -0.013 1.00 76.06 190 ASN A CA 1
ATOM 1495 C C . ASN A 1 190 ? 7.266 6.513 -0.037 1.00 76.06 190 ASN A C 1
ATOM 1497 O O . ASN A 1 190 ? 6.379 6.298 -0.863 1.00 76.06 190 ASN A O 1
ATOM 1501 N N . LYS A 1 191 ? 7.162 7.471 0.888 1.00 81.50 191 LYS A N 1
ATOM 1502 C CA . LYS A 1 191 ? 5.979 8.331 1.064 1.00 81.50 191 LYS A CA 1
ATOM 1503 C C . LYS A 1 191 ? 5.556 9.017 -0.239 1.00 81.50 191 LYS A C 1
ATOM 1505 O O . LYS A 1 191 ? 4.373 9.097 -0.535 1.00 81.50 191 LYS A O 1
ATOM 1510 N N . GLU A 1 192 ? 6.530 9.433 -1.043 1.00 78.50 192 GLU A N 1
ATOM 1511 C CA . GLU A 1 192 ? 6.333 10.089 -2.341 1.00 78.50 192 GLU A CA 1
ATOM 1512 C C . GLU A 1 192 ? 5.567 9.221 -3.353 1.00 78.50 192 GLU A C 1
ATOM 1514 O O . GLU A 1 192 ? 4.793 9.758 -4.140 1.00 78.50 192 GLU A O 1
ATOM 1519 N N . ILE A 1 193 ? 5.711 7.887 -3.305 1.00 74.31 193 ILE A N 1
ATOM 1520 C CA . ILE A 1 193 ? 4.932 6.970 -4.158 1.00 74.31 193 ILE A CA 1
ATOM 1521 C C . ILE A 1 193 ? 3.448 7.133 -3.855 1.00 74.31 193 ILE A C 1
ATOM 1523 O O . ILE A 1 193 ? 2.626 7.292 -4.755 1.00 74.31 193 ILE A O 1
ATOM 1527 N N . LEU A 1 194 ? 3.112 7.073 -2.571 1.00 78.81 194 LEU A N 1
ATOM 1528 C CA . LEU A 1 194 ? 1.736 7.064 -2.095 1.00 78.81 194 LEU A CA 1
ATOM 1529 C C . LEU A 1 194 ? 1.099 8.456 -2.193 1.00 78.81 194 LEU A C 1
ATOM 1531 O O . LEU A 1 194 ? -0.106 8.561 -2.379 1.00 78.81 194 LEU A O 1
ATOM 1535 N N . SER A 1 195 ? 1.910 9.514 -2.148 1.00 80.31 195 SER A N 1
ATOM 1536 C CA . SER A 1 195 ? 1.475 10.897 -2.376 1.00 80.31 195 SER A CA 1
ATOM 1537 C C . SER A 1 195 ? 1.445 11.309 -3.855 1.00 80.31 195 SER A C 1
ATOM 1539 O O . SER A 1 195 ? 1.173 12.470 -4.150 1.00 80.31 195 SER A O 1
ATOM 1541 N N . SER A 1 196 ? 1.759 10.410 -4.793 1.00 85.50 196 SER A N 1
ATOM 1542 C CA . SER A 1 196 ? 1.803 10.748 -6.219 1.00 85.50 196 SER A CA 1
ATOM 1543 C C . SER A 1 196 ? 0.408 10.953 -6.819 1.00 85.50 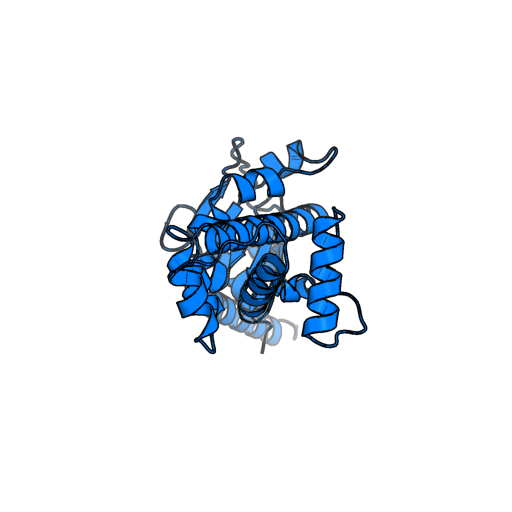196 SER A C 1
ATOM 1545 O O . SER A 1 196 ? -0.553 10.271 -6.460 1.00 85.50 196 SER A O 1
ATOM 1547 N N . ASP A 1 197 ? 0.313 11.812 -7.838 1.00 90.56 197 ASP A N 1
ATOM 1548 C CA . ASP A 1 197 ? -0.908 11.979 -8.642 1.00 90.56 197 ASP A CA 1
ATOM 1549 C C . ASP A 1 197 ? -1.422 10.654 -9.214 1.00 90.56 197 ASP A C 1
ATOM 1551 O O . ASP A 1 197 ? -2.627 10.461 -9.372 1.00 90.56 197 ASP A O 1
ATOM 1555 N N . VAL A 1 198 ? -0.505 9.738 -9.541 1.00 94.00 198 VAL A N 1
ATOM 1556 C CA . VAL A 1 198 ? -0.826 8.400 -10.051 1.00 94.00 198 VAL A CA 1
ATOM 1557 C C . VAL A 1 198 ? -1.600 7.611 -9.006 1.00 94.00 198 VAL A C 1
ATOM 1559 O O . VAL A 1 198 ? -2.619 7.011 -9.342 1.00 94.00 198 VAL A O 1
ATOM 1562 N N . PHE A 1 199 ? -1.158 7.653 -7.746 1.00 94.75 199 PHE A N 1
ATOM 1563 C CA . PHE A 1 199 ? -1.822 6.948 -6.658 1.00 94.75 199 PHE A CA 1
ATOM 1564 C C . PHE A 1 199 ? -3.259 7.439 -6.485 1.00 94.75 199 PHE A C 1
ATOM 1566 O O . PHE A 1 199 ? -4.194 6.644 -6.496 1.00 94.75 199 PHE A O 1
ATOM 1573 N N . ILE A 1 200 ? -3.449 8.756 -6.373 1.00 93.81 200 ILE A N 1
ATOM 1574 C CA . ILE A 1 200 ? -4.771 9.349 -6.134 1.00 93.81 200 ILE A CA 1
ATOM 1575 C C . ILE A 1 200 ? -5.711 9.096 -7.315 1.00 93.81 200 ILE A C 1
ATOM 1577 O O . ILE A 1 200 ? -6.844 8.652 -7.117 1.00 93.81 200 ILE A O 1
ATOM 1581 N N . LYS A 1 201 ? -5.235 9.306 -8.550 1.00 94.62 201 LYS A N 1
ATOM 1582 C CA . LYS A 1 201 ? -6.031 9.049 -9.758 1.00 94.62 201 LYS A CA 1
ATOM 1583 C C . LYS A 1 201 ? -6.467 7.590 -9.838 1.00 94.62 201 LYS A C 1
ATOM 1585 O O . LYS A 1 201 ? -7.635 7.339 -10.113 1.00 94.62 201 LYS A O 1
ATOM 1590 N N . GLU A 1 202 ? -5.573 6.640 -9.562 1.00 96.00 202 GLU A N 1
ATOM 1591 C CA . GLU A 1 202 ? -5.915 5.213 -9.586 1.00 96.00 202 GLU A CA 1
ATOM 1592 C C . GLU A 1 202 ? -6.797 4.778 -8.417 1.00 96.00 202 GLU A C 1
ATOM 1594 O O . GLU A 1 202 ? -7.686 3.937 -8.590 1.00 96.00 202 GLU A O 1
ATOM 1599 N N . PHE A 1 203 ? -6.605 5.372 -7.238 1.00 96.12 203 PHE A N 1
ATOM 1600 C CA . PHE A 1 203 ? -7.452 5.105 -6.084 1.00 96.12 203 PHE A CA 1
ATOM 1601 C C . PHE A 1 203 ? -8.897 5.522 -6.369 1.00 96.12 203 PHE A C 1
ATOM 1603 O O . PHE A 1 203 ? -9.823 4.779 -6.066 1.00 96.12 203 PHE A O 1
ATOM 1610 N N . GLU A 1 204 ? -9.105 6.671 -7.011 1.00 95.31 204 GLU A N 1
ATOM 1611 C CA . GLU A 1 204 ? -10.431 7.151 -7.409 1.00 95.31 204 GLU A CA 1
ATOM 1612 C C . GLU A 1 204 ? -11.004 6.477 -8.666 1.00 95.31 204 GLU A C 1
ATOM 1614 O O . GLU A 1 204 ? -12.195 6.636 -8.964 1.00 95.31 204 GLU A O 1
ATOM 1619 N N . ASN A 1 205 ? -10.180 5.744 -9.420 1.00 94.88 205 ASN A N 1
ATOM 1620 C CA . ASN A 1 205 ? -10.536 5.152 -10.706 1.00 94.88 205 ASN A CA 1
ATOM 1621 C C . ASN A 1 205 ? -11.489 3.957 -10.537 1.00 94.88 205 ASN A C 1
ATOM 1623 O O . ASN A 1 205 ? -11.097 2.799 -10.640 1.00 94.88 205 ASN A O 1
ATOM 1627 N N . ALA A 1 206 ? -12.761 4.223 -10.252 1.00 92.81 206 ALA A N 1
ATOM 1628 C CA . ALA A 1 206 ? -13.795 3.200 -10.184 1.00 92.81 206 ALA A CA 1
ATOM 1629 C C . ALA A 1 206 ? -15.055 3.635 -10.927 1.00 92.81 206 ALA A C 1
ATOM 1631 O O . ALA A 1 206 ? -15.697 4.640 -10.587 1.00 92.81 206 ALA A O 1
ATOM 1632 N N . TYR A 1 207 ? -15.464 2.815 -11.896 1.00 89.25 207 TYR A N 1
ATOM 1633 C CA . TYR A 1 207 ? -16.726 2.994 -12.601 1.00 89.25 207 TYR A CA 1
ATOM 1634 C C . TYR A 1 207 ? -17.891 3.035 -11.596 1.00 89.25 207 TYR A C 1
ATOM 1636 O O . TYR A 1 207 ? -18.054 2.136 -10.773 1.00 89.25 207 TYR A O 1
ATOM 1644 N N . ARG A 1 208 ? -18.684 4.118 -11.628 1.00 90.88 208 ARG A N 1
ATOM 1645 C CA . ARG A 1 208 ? -19.828 4.405 -10.728 1.00 90.88 208 ARG A CA 1
ATOM 1646 C C . ARG A 1 208 ? -19.517 4.572 -9.230 1.00 90.88 208 ARG A C 1
ATOM 1648 O O . ARG A 1 208 ? -20.446 4.812 -8.458 1.00 90.88 208 ARG A O 1
ATOM 1655 N N . ARG A 1 209 ? -18.258 4.459 -8.786 1.00 93.25 209 ARG A N 1
ATOM 1656 C CA . ARG A 1 209 ? -17.883 4.567 -7.356 1.00 93.25 209 ARG A CA 1
ATOM 1657 C C . ARG A 1 209 ? -16.846 5.641 -7.038 1.00 93.25 209 ARG A C 1
ATOM 1659 O O . ARG A 1 209 ? -16.554 5.850 -5.863 1.00 93.25 209 ARG A O 1
ATOM 1666 N N . ARG A 1 210 ? -16.384 6.389 -8.042 1.00 93.38 210 ARG A N 1
ATOM 1667 C CA . ARG A 1 210 ? -15.470 7.526 -7.866 1.00 93.38 210 ARG A CA 1
ATOM 1668 C C . ARG A 1 210 ? -15.906 8.514 -6.777 1.00 93.38 210 ARG A C 1
ATOM 1670 O O . ARG A 1 210 ? -15.093 8.868 -5.939 1.00 93.38 210 ARG A O 1
ATOM 1677 N N . GLU A 1 211 ? -17.183 8.906 -6.737 1.00 91.69 211 GLU A N 1
ATOM 1678 C CA . GLU A 1 211 ? -17.696 9.863 -5.736 1.00 91.69 211 GLU A CA 1
ATOM 1679 C C . GLU A 1 211 ? -17.576 9.351 -4.289 1.00 91.69 211 GLU A C 1
ATOM 1681 O O . GLU A 1 211 ? -17.406 10.135 -3.356 1.00 91.69 211 GLU A O 1
ATOM 1686 N N . VAL A 1 212 ? -17.683 8.034 -4.084 1.00 92.00 212 VAL A N 1
ATOM 1687 C CA . VAL A 1 212 ? -17.482 7.433 -2.759 1.00 92.00 212 VAL A CA 1
ATOM 1688 C C . VAL A 1 212 ? -16.006 7.522 -2.392 1.00 92.00 212 VAL A C 1
ATOM 1690 O O . VAL A 1 212 ? -15.680 8.023 -1.320 1.00 92.00 212 VAL A O 1
ATOM 1693 N N . LEU A 1 213 ? -15.127 7.092 -3.299 1.00 94.38 213 LEU A N 1
ATOM 1694 C CA . LEU A 1 213 ? -13.677 7.046 -3.096 1.00 94.38 213 LEU A CA 1
ATOM 1695 C C . LEU A 1 213 ? -13.069 8.435 -2.874 1.00 94.38 213 LEU A C 1
ATOM 1697 O O . LEU A 1 213 ? -12.276 8.602 -1.953 1.00 94.38 213 LEU A O 1
ATOM 1701 N N . SER A 1 214 ? -13.528 9.450 -3.610 1.00 92.38 214 SER A N 1
ATOM 1702 C CA . SER A 1 214 ? -13.071 10.842 -3.473 1.00 92.38 214 SER A CA 1
ATOM 1703 C C . SER A 1 214 ? -13.440 11.486 -2.126 1.00 92.38 214 SER A C 1
ATOM 1705 O O . SER A 1 214 ? -13.095 12.634 -1.853 1.00 92.38 214 SER A O 1
ATOM 1707 N N . ARG A 1 215 ? -14.196 10.786 -1.271 1.00 91.00 215 ARG A N 1
ATOM 1708 C CA . ARG A 1 215 ? -14.545 11.212 0.095 1.00 91.00 215 ARG A CA 1
ATOM 1709 C C . ARG A 1 215 ? -13.845 10.389 1.168 1.00 91.00 215 ARG A C 1
ATOM 1711 O O . ARG A 1 215 ? -14.030 10.672 2.348 1.00 91.00 215 ARG A O 1
ATOM 1718 N N . ILE A 1 216 ? -13.089 9.361 0.792 1.00 93.50 216 ILE A N 1
ATOM 1719 C CA . ILE A 1 216 ? -12.373 8.519 1.745 1.00 93.50 216 ILE A CA 1
ATOM 1720 C C . ILE A 1 216 ? -11.026 9.178 2.032 1.00 93.50 216 ILE A C 1
ATOM 1722 O O . ILE A 1 216 ? -10.220 9.312 1.112 1.00 93.50 216 ILE A O 1
ATOM 1726 N N . PRO A 1 217 ? -10.750 9.607 3.273 1.00 93.62 217 PRO A N 1
ATOM 1727 C CA . PRO A 1 217 ? -9.436 10.129 3.592 1.00 93.62 217 PRO A CA 1
ATOM 1728 C C . PRO A 1 217 ? -8.401 9.001 3.583 1.00 93.62 217 PRO A C 1
ATOM 1730 O O . PRO A 1 217 ? -8.697 7.869 3.976 1.00 93.62 217 PRO A O 1
ATOM 1733 N N . ILE A 1 218 ? -7.185 9.312 3.144 1.00 94.56 218 ILE A N 1
ATOM 1734 C CA . ILE A 1 218 ? -6.086 8.348 3.080 1.00 94.56 218 ILE A CA 1
ATOM 1735 C C . ILE A 1 218 ? -4.902 8.891 3.878 1.00 94.56 218 ILE A C 1
ATOM 1737 O O . ILE A 1 218 ? -4.484 10.039 3.696 1.00 94.56 218 ILE A O 1
ATOM 1741 N N . TYR A 1 219 ? -4.369 8.044 4.753 1.00 94.38 219 TYR A N 1
ATOM 1742 C CA . TYR A 1 219 ? -3.308 8.361 5.700 1.00 94.38 219 TYR A CA 1
ATOM 1743 C C . TYR A 1 219 ? -2.137 7.403 5.511 1.00 94.38 219 TYR A C 1
ATOM 1745 O O . TYR A 1 219 ? -2.345 6.196 5.479 1.00 94.38 219 TYR A O 1
ATOM 1753 N N . ILE A 1 220 ? -0.907 7.904 5.454 1.00 94.50 220 ILE A N 1
ATOM 1754 C CA . ILE A 1 220 ? 0.300 7.082 5.609 1.00 94.50 220 ILE A CA 1
ATOM 1755 C C . ILE A 1 220 ? 0.665 7.082 7.087 1.00 94.50 220 ILE A C 1
ATOM 1757 O O . ILE A 1 220 ? 0.909 8.147 7.645 1.00 94.50 220 ILE A O 1
ATOM 1761 N N . VAL A 1 221 ? 0.739 5.914 7.715 1.00 94.50 221 VAL A N 1
ATOM 1762 C CA . VAL A 1 221 ? 1.179 5.783 9.108 1.00 94.50 221 VAL A CA 1
ATOM 1763 C C . VAL A 1 221 ? 2.694 5.957 9.174 1.00 94.50 221 VAL A C 1
ATOM 1765 O O . VAL A 1 221 ? 3.441 5.197 8.556 1.00 94.50 221 VAL A O 1
ATOM 1768 N N . THR A 1 222 ? 3.152 6.960 9.919 1.00 93.00 222 THR A N 1
ATOM 1769 C CA . THR A 1 222 ? 4.576 7.296 10.073 1.00 93.00 222 THR A CA 1
ATOM 1770 C C . THR A 1 222 ? 5.150 6.879 11.423 1.00 93.00 222 THR A C 1
ATOM 1772 O O . THR A 1 222 ? 6.372 6.765 11.543 1.00 93.00 222 THR A O 1
ATOM 1775 N N . ASN A 1 223 ? 4.301 6.573 12.408 1.00 93.00 223 ASN A N 1
ATOM 1776 C CA . ASN A 1 223 ? 4.749 6.093 13.711 1.00 93.00 223 ASN A CA 1
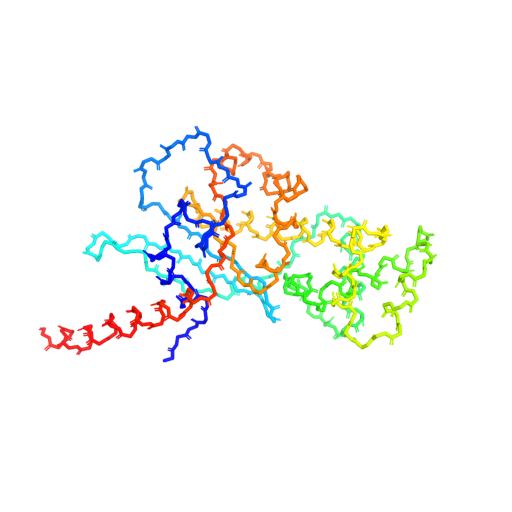ATOM 1777 C C . ASN A 1 223 ? 5.197 4.626 13.652 1.00 93.00 223 ASN A C 1
ATOM 1779 O O . ASN A 1 223 ? 4.383 3.705 13.554 1.00 93.00 223 ASN A O 1
ATOM 1783 N N . TYR A 1 224 ? 6.503 4.398 13.783 1.00 88.88 224 TYR A N 1
ATOM 1784 C CA . TYR A 1 224 ? 7.095 3.056 13.780 1.00 88.88 224 TYR A CA 1
ATOM 1785 C C . TYR A 1 224 ? 6.712 2.196 14.996 1.00 88.88 224 TYR A C 1
ATOM 1787 O O . TYR A 1 224 ? 6.815 0.973 14.928 1.00 88.88 224 TYR A O 1
ATOM 1795 N N . ASN A 1 225 ? 6.226 2.801 16.084 1.00 93.00 225 ASN A N 1
ATOM 1796 C CA . ASN A 1 225 ? 5.795 2.098 17.295 1.00 93.00 225 ASN A CA 1
ATOM 1797 C C . ASN A 1 225 ? 4.308 1.710 17.273 1.00 93.00 225 ASN A C 1
ATOM 1799 O O . ASN A 1 225 ? 3.821 1.125 18.242 1.00 93.00 225 ASN A O 1
ATOM 1803 N N . VAL A 1 226 ? 3.573 1.994 16.190 1.00 95.00 226 VAL A N 1
ATOM 1804 C CA . VAL A 1 226 ? 2.122 1.743 16.104 1.00 95.00 226 VAL A CA 1
ATOM 1805 C C . VAL A 1 226 ? 1.747 0.291 16.432 1.00 95.00 226 VAL A C 1
ATOM 1807 O O . VAL A 1 226 ? 0.796 0.044 17.174 1.00 95.00 226 VAL A O 1
ATOM 1810 N N . SER A 1 227 ? 2.522 -0.685 15.952 1.00 94.00 227 SER A N 1
ATOM 1811 C CA . SER A 1 227 ? 2.286 -2.106 16.231 1.00 94.00 227 SER A CA 1
ATOM 1812 C C . SER A 1 227 ? 2.554 -2.456 17.697 1.00 94.00 227 SER A C 1
ATOM 1814 O O . SER A 1 227 ? 1.826 -3.263 18.279 1.00 94.00 227 SER A O 1
ATOM 1816 N N . LEU A 1 228 ? 3.546 -1.820 18.327 1.00 95.56 228 LEU A N 1
ATOM 1817 C CA . LEU A 1 228 ? 3.847 -2.000 19.745 1.00 95.56 228 LEU A CA 1
ATOM 1818 C C . LEU A 1 228 ? 2.712 -1.451 20.617 1.00 95.56 228 LEU A C 1
ATOM 1820 O O . LEU A 1 228 ? 2.226 -2.160 21.498 1.00 95.56 228 LEU A O 1
ATOM 1824 N N . TYR A 1 229 ? 2.222 -0.241 20.324 1.00 96.38 229 TYR A N 1
ATOM 1825 C CA . TYR A 1 229 ? 1.080 0.354 21.031 1.00 96.38 229 TYR A CA 1
ATOM 1826 C C . TYR A 1 229 ? -0.158 -0.534 20.945 1.00 96.38 229 TYR A C 1
ATOM 1828 O O . TYR A 1 229 ? -0.809 -0.824 21.953 1.00 96.38 229 TYR A O 1
ATOM 1836 N N . GLY A 1 230 ? -0.461 -1.025 19.743 1.00 97.00 230 GLY A N 1
ATOM 1837 C CA . GLY A 1 230 ? -1.600 -1.905 19.552 1.00 97.00 230 GLY A CA 1
ATOM 1838 C C . GLY A 1 230 ? -1.438 -3.276 20.201 1.00 97.00 230 GLY A C 1
ATOM 1839 O O . GLY A 1 230 ? -2.413 -3.817 20.718 1.00 97.00 230 GLY A O 1
ATOM 1840 N N . THR A 1 231 ? -0.216 -3.810 20.268 1.00 97.06 231 THR A N 1
ATOM 1841 C CA . THR A 1 231 ? 0.071 -5.048 21.011 1.00 97.06 231 THR A CA 1
ATOM 1842 C C . THR A 1 231 ? -0.203 -4.874 22.504 1.00 97.06 231 THR A C 1
ATOM 1844 O O . THR A 1 231 ? -0.842 -5.738 23.109 1.00 97.06 231 THR A O 1
ATOM 1847 N N . CYS A 1 232 ? 0.205 -3.743 23.093 1.00 97.19 232 CYS A N 1
ATOM 1848 C CA . CYS A 1 232 ? -0.099 -3.416 24.488 1.00 97.19 232 CYS A CA 1
ATOM 1849 C C . CYS A 1 232 ? -1.614 -3.343 24.735 1.00 97.19 232 CYS A C 1
ATOM 1851 O O . CYS A 1 232 ? -2.116 -3.972 25.668 1.00 97.19 232 CYS A O 1
ATOM 1853 N N . LEU A 1 233 ? -2.360 -2.645 23.872 1.00 96.69 233 LEU A N 1
ATOM 1854 C CA . LEU A 1 233 ? -3.820 -2.557 23.986 1.00 96.69 233 LEU A CA 1
ATOM 1855 C C . LEU A 1 233 ? -4.493 -3.932 23.861 1.00 96.69 233 LEU A C 1
ATOM 1857 O O . LEU A 1 233 ? -5.353 -4.274 24.672 1.00 96.69 233 LEU A O 1
ATOM 1861 N N . ALA A 1 234 ? -4.077 -4.746 22.890 1.00 95.69 234 ALA A N 1
ATOM 1862 C CA . ALA A 1 234 ? -4.602 -6.096 22.708 1.00 95.69 234 ALA A CA 1
ATOM 1863 C C . ALA A 1 234 ? -4.364 -6.979 23.945 1.00 95.69 234 ALA A C 1
ATOM 1865 O O . ALA A 1 234 ? -5.246 -7.744 24.342 1.00 95.69 234 ALA A O 1
ATOM 1866 N N . ALA A 1 235 ? -3.190 -6.863 24.577 1.00 95.62 235 ALA A N 1
ATOM 1867 C CA . ALA A 1 235 ? -2.871 -7.584 25.805 1.00 95.62 235 ALA A CA 1
ATOM 1868 C C . ALA A 1 235 ? -3.776 -7.159 26.973 1.00 95.62 235 ALA A C 1
ATOM 1870 O O . ALA A 1 235 ? -4.302 -8.026 27.673 1.00 95.62 235 ALA A O 1
ATOM 1871 N N . ILE A 1 236 ? -4.011 -5.852 27.141 1.00 94.69 236 ILE A N 1
ATOM 1872 C CA . ILE A 1 236 ? -4.910 -5.308 28.172 1.00 94.69 236 ILE A CA 1
ATOM 1873 C C . ILE A 1 236 ? -6.339 -5.820 27.967 1.00 94.69 236 ILE A C 1
ATOM 1875 O O . ILE A 1 236 ? -6.924 -6.377 28.895 1.00 94.69 236 ILE A O 1
ATOM 1879 N N . LEU A 1 237 ? -6.888 -5.703 26.753 1.00 92.56 237 LEU A N 1
ATOM 1880 C CA . LEU A 1 237 ? -8.244 -6.175 26.448 1.00 92.56 237 LEU A CA 1
ATOM 1881 C C . LEU A 1 237 ? -8.388 -7.681 26.699 1.00 92.56 237 LEU A C 1
ATOM 1883 O O . LEU A 1 237 ? -9.362 -8.122 27.306 1.00 92.56 237 LEU A O 1
ATOM 1887 N N . LYS A 1 238 ? -7.384 -8.474 26.307 1.00 90.56 238 LYS A N 1
ATOM 1888 C CA . LYS A 1 238 ? -7.375 -9.920 26.559 1.00 90.56 238 LYS A CA 1
ATOM 1889 C C . LYS A 1 238 ? -7.327 -10.251 28.053 1.00 90.56 238 LYS A C 1
ATOM 1891 O O . LYS A 1 238 ? -7.976 -11.203 28.483 1.00 90.56 238 LYS A O 1
ATOM 1896 N N . PHE A 1 239 ? -6.561 -9.494 28.837 1.00 91.50 239 PHE A N 1
ATOM 1897 C CA . PHE A 1 239 ? -6.490 -9.666 30.287 1.00 91.50 239 PHE A CA 1
ATOM 1898 C C . PHE A 1 239 ? -7.828 -9.344 30.962 1.00 91.50 239 PHE A C 1
ATOM 1900 O O . PHE A 1 239 ? -8.290 -10.129 31.791 1.00 91.50 239 PHE A O 1
ATOM 1907 N N . ILE A 1 240 ? -8.462 -8.233 30.573 1.00 88.62 240 ILE A N 1
ATOM 1908 C CA . ILE A 1 240 ? -9.773 -7.817 31.086 1.00 88.62 240 ILE A CA 1
ATOM 1909 C C . ILE A 1 240 ? -10.821 -8.886 30.767 1.00 88.62 240 ILE A C 1
ATOM 1911 O O . ILE A 1 240 ? -11.430 -9.414 31.694 1.00 88.62 240 ILE A O 1
ATOM 1915 N N . ASN A 1 241 ? -10.960 -9.295 29.503 1.00 85.19 241 ASN A N 1
ATOM 1916 C CA . ASN A 1 241 ? -11.933 -10.323 29.115 1.00 85.19 241 ASN A CA 1
ATOM 1917 C C . ASN A 1 241 ? -11.716 -11.628 29.892 1.00 85.19 241 ASN A C 1
ATOM 1919 O O . ASN A 1 241 ? -12.638 -12.154 30.497 1.00 85.19 241 ASN A O 1
ATOM 1923 N N . LYS A 1 242 ? -10.469 -12.101 30.030 1.00 84.94 242 LYS A N 1
ATOM 1924 C CA . LYS A 1 242 ? -10.182 -13.315 30.816 1.00 84.94 242 LYS A CA 1
ATOM 1925 C C . LYS A 1 242 ? -10.582 -13.198 32.295 1.00 84.94 242 LYS A C 1
ATOM 1927 O O . LYS A 1 242 ? -10.906 -14.211 32.916 1.00 84.94 242 LYS A O 1
ATOM 1932 N N . LYS A 1 243 ? -10.491 -12.002 32.880 1.00 78.00 243 LYS A N 1
ATOM 1933 C CA . LYS A 1 243 ? -10.807 -11.763 34.294 1.00 78.00 243 LYS A CA 1
ATOM 1934 C C . LYS A 1 243 ? -12.313 -11.631 34.538 1.00 78.00 243 LYS A C 1
ATOM 1936 O O . LYS A 1 243 ? -12.761 -12.025 35.610 1.00 78.00 243 LYS A O 1
ATOM 1941 N N . TYR A 1 244 ? -13.059 -11.102 33.569 1.00 71.75 244 TYR A N 1
ATOM 1942 C CA . TYR A 1 244 ? -14.469 -10.739 33.736 1.00 71.75 244 TYR A CA 1
ATOM 1943 C C . TYR A 1 244 ? -15.463 -11.595 32.922 1.00 71.75 244 TYR A C 1
ATOM 1945 O O . TYR A 1 244 ? -16.630 -11.592 33.278 1.00 71.75 244 TYR A O 1
ATOM 1953 N N . ASP A 1 245 ? -15.024 -12.421 31.958 1.00 59.38 245 ASP A N 1
ATOM 1954 C CA . ASP A 1 245 ? -15.847 -13.457 31.281 1.00 59.38 245 ASP A CA 1
ATOM 1955 C C . ASP A 1 245 ? -16.047 -14.731 32.147 1.00 59.38 245 ASP A C 1
ATOM 1957 O O . ASP A 1 245 ? -16.445 -15.787 31.658 1.00 59.38 245 ASP A O 1
ATOM 1961 N N . LYS A 1 246 ? -15.714 -14.669 33.445 1.00 46.22 246 LYS A N 1
ATOM 1962 C CA . LYS A 1 246 ? -15.938 -15.732 34.448 1.00 46.22 246 LYS A CA 1
ATOM 1963 C C . LYS A 1 246 ? -17.089 -15.415 35.420 1.00 46.22 246 LYS A C 1
ATOM 1965 O O . LYS A 1 246 ? -17.152 -16.018 36.491 1.00 46.22 246 LYS A O 1
ATOM 1970 N N . ILE A 1 247 ? -17.962 -14.474 35.069 1.00 39.50 247 ILE A N 1
ATOM 1971 C CA . ILE A 1 247 ? -19.186 -14.112 35.803 1.00 39.50 247 ILE A CA 1
ATOM 1972 C C . ILE A 1 247 ? -20.358 -14.284 34.842 1.00 39.50 247 ILE A C 1
ATOM 1974 O O . ILE A 1 247 ? -21.396 -14.811 35.292 1.00 39.50 247 ILE A O 1
#

Radius of gyration: 19.2 Å; chains: 1; bounding box: 45×40×63 Å

Sequence (247 aa):
IINDFQAVGFGINFLDLNNPNDVIVIHSSNKTSKKNYQTRAVVGAGTGLGKSILVYNKALKLFIPVHSEGGHCDLPVTSSFELALIDFIKKLRNIKENVTYEEVLSGRGLEAIYLFLKERVEFRESKYTRIIDAKVDKAEYISKYRDVDETCKEVFRLFSSFYARCARNFALETMAVGGVFIAGGIAAKNKEILSSDVFIKEFENAYRRREVLSRIPIYIVTNYNVSLYGTCLAAILKFINKKYDKI